Protein AF-A0A926HW43-F1 (afdb_monomer_lite)

Structure (mmCIF, N/CA/C/O backbone):
data_AF-A0A926HW43-F1
#
_entry.id   AF-A0A926HW43-F1
#
loop_
_atom_site.group_PDB
_atom_site.id
_atom_site.type_symbol
_atom_site.label_atom_id
_atom_site.label_alt_id
_atom_site.label_comp_id
_atom_site.label_asym_id
_atom_site.label_entity_id
_atom_site.label_seq_id
_atom_site.pdbx_PDB_ins_code
_atom_site.Cartn_x
_atom_site.Cartn_y
_atom_site.Cartn_z
_atom_site.occupancy
_atom_site.B_iso_or_equiv
_atom_site.auth_seq_id
_atom_site.auth_comp_id
_atom_site.auth_asym_id
_atom_site.auth_atom_id
_atom_site.pdbx_PDB_model_num
ATOM 1 N N . MET A 1 1 ? 58.484 7.228 -55.670 1.00 41.09 1 MET A N 1
ATOM 2 C CA . MET A 1 1 ? 57.062 6.813 -55.740 1.00 41.09 1 MET A CA 1
ATOM 3 C C . MET A 1 1 ? 56.403 7.064 -54.388 1.00 41.09 1 MET A C 1
ATOM 5 O O . MET A 1 1 ? 56.873 6.512 -53.404 1.00 41.09 1 MET A O 1
ATOM 9 N N . LYS A 1 2 ? 55.367 7.912 -54.301 1.00 44.59 2 LYS A N 1
ATOM 10 C CA . LYS A 1 2 ? 54.585 8.110 -53.064 1.00 44.59 2 LYS A CA 1
ATOM 11 C C . LYS A 1 2 ? 53.263 7.352 -53.199 1.00 44.59 2 LYS A C 1
ATOM 13 O O . LYS A 1 2 ? 52.426 7.722 -54.017 1.00 44.59 2 LYS A O 1
ATOM 18 N N . LYS A 1 3 ? 53.095 6.274 -52.431 1.00 48.19 3 LYS A N 1
ATOM 19 C CA . LYS A 1 3 ? 51.858 5.484 -52.372 1.00 48.19 3 LYS A CA 1
ATOM 20 C C . LYS A 1 3 ? 50.829 6.277 -51.556 1.00 48.19 3 LYS A C 1
ATOM 22 O O . LYS A 1 3 ? 50.995 6.422 -50.349 1.00 48.19 3 LYS A O 1
ATOM 27 N N . LYS A 1 4 ? 49.799 6.834 -52.204 1.00 56.31 4 LYS A N 1
ATOM 28 C CA . LYS A 1 4 ? 48.652 7.422 -51.495 1.00 56.31 4 LYS A CA 1
ATOM 29 C C . LYS A 1 4 ? 47.844 6.280 -50.883 1.00 56.31 4 LYS A C 1
ATOM 31 O O . LYS A 1 4 ? 47.238 5.493 -51.604 1.00 56.31 4 LYS A O 1
ATOM 36 N N . ILE A 1 5 ? 47.867 6.181 -49.559 1.00 59.38 5 ILE A N 1
ATOM 37 C CA . ILE A 1 5 ? 46.967 5.313 -48.802 1.00 59.38 5 ILE A CA 1
ATOM 38 C C . ILE A 1 5 ? 45.599 5.999 -48.847 1.00 59.38 5 ILE A C 1
ATOM 40 O O . ILE A 1 5 ? 45.351 6.953 -48.115 1.00 59.38 5 ILE A O 1
ATOM 44 N N . ALA A 1 6 ? 44.745 5.582 -49.780 1.00 60.69 6 ALA A N 1
ATOM 45 C CA . ALA A 1 6 ? 43.354 6.005 -49.797 1.00 60.69 6 ALA A CA 1
ATOM 46 C C . ALA A 1 6 ? 42.638 5.266 -48.663 1.00 60.69 6 ALA A C 1
ATOM 48 O O . ALA A 1 6 ? 42.341 4.077 -48.773 1.00 60.69 6 ALA A O 1
ATOM 49 N N . VAL A 1 7 ? 42.428 5.955 -47.542 1.00 61.34 7 VAL A N 1
ATOM 50 C CA . VAL A 1 7 ? 41.536 5.473 -46.489 1.00 61.34 7 VAL A CA 1
ATOM 51 C C . VAL A 1 7 ? 40.130 5.460 -47.078 1.00 61.34 7 VAL A C 1
ATOM 53 O O . VAL A 1 7 ? 39.632 6.488 -47.529 1.00 61.34 7 VAL A O 1
ATOM 56 N N . ASP A 1 8 ? 39.518 4.281 -47.118 1.00 66.50 8 ASP A N 1
ATOM 57 C CA . ASP A 1 8 ? 38.178 4.057 -47.653 1.00 66.50 8 ASP A CA 1
ATOM 58 C C . ASP A 1 8 ? 37.150 4.749 -46.736 1.00 66.50 8 ASP A C 1
ATOM 60 O O . ASP A 1 8 ? 36.683 4.181 -45.744 1.00 66.50 8 ASP A O 1
ATOM 64 N N . SER A 1 9 ? 36.868 6.030 -47.005 1.00 67.19 9 SER A N 1
ATOM 65 C CA . SER A 1 9 ? 36.116 6.933 -46.119 1.00 67.19 9 SER A CA 1
ATOM 66 C C . SER A 1 9 ? 34.740 6.392 -45.730 1.00 67.19 9 SER A C 1
ATOM 68 O O . SER A 1 9 ? 34.265 6.684 -44.637 1.00 67.19 9 SER A O 1
ATOM 70 N N . LYS A 1 10 ? 34.126 5.548 -46.570 1.00 72.56 10 LYS A N 1
ATOM 71 C CA . LYS A 1 10 ? 32.842 4.888 -46.285 1.00 72.56 10 LYS A CA 1
ATOM 72 C C . LYS A 1 10 ? 32.949 3.866 -45.147 1.00 72.56 10 LYS A C 1
ATOM 74 O O . LYS A 1 10 ? 32.081 3.841 -44.281 1.00 72.56 10 LYS A O 1
ATOM 79 N N . LYS A 1 11 ? 34.030 3.077 -45.110 1.00 72.06 11 LYS A N 1
ATOM 80 C CA . LYS A 1 11 ? 34.288 2.080 -44.051 1.00 72.06 11 LYS A CA 1
ATOM 81 C C . LYS A 1 11 ? 34.665 2.737 -42.725 1.00 72.06 11 LYS A C 1
ATOM 83 O O . LYS A 1 11 ? 34.301 2.249 -41.660 1.00 72.06 11 LYS A O 1
ATOM 88 N N . PHE A 1 12 ? 35.370 3.866 -42.791 1.00 75.50 12 PHE A N 1
ATOM 89 C CA . PHE A 1 12 ? 35.685 4.674 -41.613 1.00 75.50 12 PHE A CA 1
ATOM 90 C C . PHE A 1 12 ? 34.424 5.321 -41.014 1.00 75.50 12 PHE A C 1
ATOM 92 O O . PHE A 1 12 ? 34.209 5.242 -39.805 1.00 75.50 12 PHE A O 1
ATOM 99 N N . PHE A 1 13 ? 33.545 5.884 -41.854 1.00 77.81 13 PHE A N 1
ATOM 100 C CA . PHE A 1 13 ? 32.287 6.489 -41.404 1.00 77.81 13 PHE A CA 1
ATOM 101 C C . PHE A 1 13 ? 31.318 5.451 -40.822 1.00 77.81 13 PHE A C 1
ATOM 103 O O . PHE A 1 13 ? 30.742 5.687 -39.763 1.00 77.81 13 PHE A O 1
ATOM 110 N N . SER A 1 14 ? 31.184 4.273 -41.446 1.00 78.44 14 SER A N 1
ATOM 111 C CA . SER A 1 14 ? 30.340 3.191 -40.917 1.00 78.44 14 SER A CA 1
ATOM 112 C C . SER A 1 14 ? 30.855 2.641 -39.584 1.00 78.44 14 SER A C 1
ATOM 114 O O . SER A 1 14 ? 30.059 2.273 -38.725 1.00 78.44 14 SER A O 1
ATOM 116 N N . TYR A 1 15 ? 32.176 2.609 -39.383 1.00 83.62 15 TYR A N 1
ATOM 117 C CA . TYR A 1 15 ? 32.781 2.180 -38.121 1.00 83.62 15 TYR A CA 1
ATOM 118 C C . TYR A 1 15 ? 32.500 3.162 -36.976 1.00 83.62 15 TYR A C 1
ATOM 120 O O . TYR A 1 15 ? 32.117 2.743 -35.882 1.00 83.62 15 TYR A O 1
ATOM 128 N N . ILE A 1 16 ? 32.650 4.467 -37.229 1.00 86.12 16 ILE A N 1
ATOM 129 C CA . ILE A 1 16 ? 32.334 5.512 -36.244 1.00 86.12 16 ILE A CA 1
ATOM 130 C C . ILE A 1 16 ? 30.838 5.518 -35.936 1.00 86.12 16 ILE A C 1
ATOM 132 O O . ILE A 1 16 ? 30.464 5.532 -34.766 1.00 86.12 16 ILE A O 1
ATOM 136 N N . LEU A 1 17 ? 29.993 5.447 -36.967 1.00 88.06 17 LEU A N 1
ATOM 137 C CA . LEU A 1 17 ? 28.542 5.431 -36.804 1.00 88.06 17 LEU A CA 1
ATOM 138 C C . LEU A 1 17 ? 28.075 4.201 -36.016 1.00 88.06 17 LEU A C 1
ATOM 140 O O . LEU A 1 17 ? 27.238 4.331 -35.130 1.00 88.06 17 LEU A O 1
ATOM 144 N N . GLY A 1 18 ? 28.663 3.027 -36.271 1.00 87.25 18 GLY A N 1
ATOM 145 C CA . GLY A 1 18 ? 28.375 1.809 -35.513 1.00 87.25 18 GLY A CA 1
ATOM 146 C C . GLY A 1 18 ? 28.748 1.928 -34.034 1.00 87.25 18 GLY A C 1
ATOM 147 O O . GLY A 1 18 ? 27.945 1.587 -33.170 1.00 87.25 18 GLY A O 1
ATOM 148 N N . LYS A 1 19 ? 29.931 2.471 -33.715 1.00 90.88 19 LYS A N 1
ATOM 149 C CA . LYS A 1 19 ? 30.328 2.709 -32.316 1.00 90.88 19 LYS A CA 1
ATOM 150 C C . LYS A 1 19 ? 29.450 3.747 -31.624 1.00 90.88 19 LYS A C 1
ATOM 152 O O . LYS A 1 19 ? 29.101 3.559 -30.463 1.00 90.88 19 LYS A O 1
ATOM 157 N N . LEU A 1 20 ? 29.084 4.815 -32.328 1.00 92.75 20 LEU A N 1
ATOM 158 C CA . LEU A 1 20 ? 28.195 5.846 -31.801 1.00 92.75 20 LEU A CA 1
ATOM 159 C C . LEU A 1 20 ? 26.790 5.288 -31.538 1.00 92.75 20 LEU A C 1
ATOM 161 O O . LEU A 1 20 ? 26.204 5.596 -30.506 1.00 92.75 20 LEU A O 1
ATOM 165 N N . LEU A 1 21 ? 26.294 4.404 -32.407 1.00 94.25 21 LEU A N 1
ATOM 166 C CA . LEU A 1 21 ? 25.033 3.693 -32.204 1.00 94.25 21 LEU A CA 1
ATOM 167 C C . LEU A 1 21 ? 25.084 2.789 -30.968 1.00 94.25 21 LEU A C 1
ATOM 169 O O . LEU A 1 21 ? 24.153 2.815 -30.173 1.00 94.25 21 LEU A O 1
ATOM 173 N N . VAL A 1 22 ? 26.176 2.049 -30.754 1.00 95.00 22 VAL A N 1
ATOM 174 C CA . VAL A 1 22 ? 26.344 1.233 -29.537 1.00 95.00 22 VAL A CA 1
ATOM 175 C C . VAL A 1 22 ? 26.319 2.107 -28.283 1.00 95.00 22 VAL A C 1
ATOM 177 O O . VAL A 1 22 ? 25.617 1.781 -27.333 1.00 95.00 22 VAL A O 1
ATOM 180 N N . VAL A 1 23 ? 27.025 3.243 -28.282 1.00 95.12 23 VAL A N 1
ATOM 181 C CA . VAL A 1 23 ? 26.998 4.186 -27.150 1.00 95.12 23 VAL A CA 1
ATOM 182 C C . VAL A 1 23 ? 25.589 4.740 -26.925 1.00 95.12 23 VAL A C 1
ATOM 184 O O . VAL A 1 23 ? 25.127 4.770 -25.787 1.00 95.12 23 VAL A O 1
ATOM 187 N N . ALA A 1 24 ? 24.885 5.130 -27.988 1.00 95.44 24 ALA A N 1
ATOM 188 C CA . ALA A 1 24 ? 23.522 5.646 -27.893 1.00 95.44 24 ALA A CA 1
ATOM 189 C C . ALA A 1 24 ? 22.545 4.601 -27.331 1.00 95.44 24 ALA A C 1
ATOM 191 O O . ALA A 1 24 ? 21.749 4.922 -26.451 1.00 95.44 24 ALA A O 1
ATOM 192 N N . VAL A 1 25 ? 22.639 3.346 -27.779 1.00 97.06 25 VAL A N 1
ATOM 193 C CA . VAL A 1 25 ? 21.830 2.234 -27.256 1.00 97.06 25 VAL A CA 1
ATOM 194 C C . VAL A 1 25 ? 22.138 1.978 -25.781 1.00 97.06 25 VAL A C 1
ATOM 196 O O . VAL A 1 25 ? 21.211 1.824 -24.989 1.00 97.06 25 VAL A O 1
ATOM 199 N N . SER A 1 26 ? 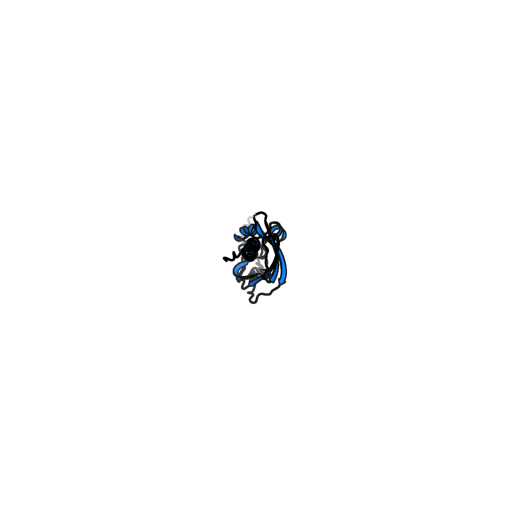23.413 1.996 -25.384 1.00 96.62 26 SER A N 1
ATOM 200 C CA . SER A 1 26 ? 23.804 1.846 -23.978 1.00 96.62 26 SER A CA 1
ATOM 201 C C . SER A 1 26 ? 23.236 2.961 -23.098 1.00 96.62 26 SER A C 1
ATOM 203 O O . SER A 1 26 ? 22.710 2.681 -22.024 1.00 96.62 26 SER A O 1
ATOM 205 N N . ILE A 1 27 ? 23.287 4.216 -23.554 1.00 97.19 27 ILE A N 1
ATOM 206 C CA . ILE A 1 27 ? 22.672 5.347 -22.841 1.00 97.19 27 ILE A CA 1
ATOM 207 C C . ILE A 1 27 ? 21.153 5.154 -22.745 1.00 97.19 27 ILE A C 1
ATOM 209 O O . ILE A 1 27 ? 20.583 5.324 -21.669 1.00 97.19 27 ILE A O 1
ATOM 213 N N . GLY A 1 28 ? 20.505 4.742 -23.838 1.00 96.38 28 GLY A N 1
ATOM 214 C CA . GLY A 1 28 ? 19.072 4.447 -23.859 1.00 96.38 28 GLY A CA 1
ATOM 215 C C . GLY A 1 28 ? 18.672 3.371 -22.845 1.00 96.38 28 GLY A C 1
ATOM 216 O O . GLY A 1 28 ? 17.685 3.545 -22.137 1.00 96.38 28 GLY A O 1
ATOM 217 N N . LEU A 1 29 ? 19.468 2.307 -22.710 1.00 96.75 29 LEU A N 1
ATOM 218 C CA . LEU A 1 29 ? 19.259 1.254 -21.708 1.00 96.75 29 LEU A CA 1
ATOM 219 C C . LEU A 1 29 ? 19.369 1.774 -20.272 1.00 96.75 29 LEU A C 1
ATOM 221 O O . LEU A 1 29 ? 18.545 1.416 -19.433 1.00 96.75 29 LEU A O 1
ATOM 225 N N . VAL A 1 30 ? 20.353 2.630 -19.985 1.00 97.25 30 VAL A N 1
ATOM 226 C CA . VAL A 1 30 ? 20.512 3.225 -18.647 1.00 97.25 30 VAL A CA 1
ATOM 227 C C . VAL A 1 30 ? 19.324 4.124 -18.308 1.00 97.25 30 VAL A C 1
ATOM 229 O O . VAL A 1 30 ? 18.762 4.010 -17.222 1.00 97.25 30 VAL A O 1
ATOM 232 N N . ILE A 1 31 ? 18.901 4.974 -19.246 1.00 95.94 31 ILE A N 1
ATOM 233 C CA . ILE A 1 31 ? 17.737 5.854 -19.072 1.00 95.94 31 ILE A CA 1
ATOM 234 C C . ILE A 1 31 ? 16.465 5.025 -18.854 1.00 95.94 31 ILE A C 1
ATOM 236 O O . ILE A 1 31 ? 15.685 5.305 -17.948 1.00 95.94 31 ILE A O 1
ATOM 240 N N . PHE A 1 32 ? 16.275 3.973 -19.648 1.00 94.81 32 PHE A N 1
ATOM 241 C CA . PHE A 1 32 ? 15.149 3.055 -19.511 1.00 94.81 32 PHE A CA 1
ATOM 242 C C . PHE A 1 32 ? 15.110 2.379 -18.133 1.00 94.81 32 PHE A C 1
ATOM 244 O O . PHE A 1 32 ? 14.059 2.345 -17.486 1.00 94.81 32 PHE A O 1
ATOM 251 N N . ALA A 1 33 ? 16.251 1.868 -17.663 1.00 95.75 33 ALA A N 1
ATOM 252 C CA . ALA A 1 33 ? 16.357 1.252 -16.346 1.00 95.75 33 ALA A CA 1
ATOM 253 C C . ALA A 1 33 ? 16.052 2.265 -15.233 1.00 95.75 33 ALA A C 1
ATOM 255 O O . ALA A 1 33 ? 15.316 1.947 -14.301 1.00 95.75 33 ALA A O 1
ATOM 256 N N . MET A 1 34 ? 16.545 3.499 -15.366 1.00 95.81 34 MET A N 1
ATOM 257 C CA . MET A 1 34 ? 16.271 4.580 -14.421 1.00 95.81 34 MET A CA 1
ATOM 258 C C . MET A 1 34 ? 14.776 4.917 -14.347 1.00 95.81 34 MET A C 1
ATOM 260 O O . MET A 1 34 ? 14.227 4.969 -13.250 1.00 95.81 34 MET A O 1
ATOM 264 N N . PHE A 1 35 ? 14.090 5.085 -15.482 1.00 93.69 35 PHE A N 1
ATOM 265 C CA . PHE A 1 35 ? 12.643 5.345 -15.487 1.00 93.69 35 PHE A CA 1
ATOM 266 C C . PHE A 1 35 ? 11.830 4.190 -14.903 1.00 93.69 35 PHE A C 1
ATOM 268 O O . PHE A 1 35 ? 10.855 4.421 -14.192 1.00 93.69 35 PHE A O 1
ATOM 275 N N . THR A 1 36 ? 12.244 2.953 -15.171 1.00 95.12 36 THR A N 1
ATOM 276 C CA . THR A 1 36 ? 11.604 1.765 -14.593 1.00 95.12 36 THR A CA 1
ATOM 277 C C . THR A 1 36 ? 11.768 1.736 -13.072 1.00 95.12 36 THR A C 1
ATOM 279 O O . THR A 1 36 ? 10.809 1.455 -12.353 1.00 95.12 36 THR A O 1
ATOM 282 N N . ALA A 1 37 ? 12.958 2.073 -12.568 1.00 94.62 37 ALA A N 1
ATOM 283 C CA . ALA A 1 37 ? 13.220 2.152 -11.135 1.00 94.62 37 ALA A CA 1
ATOM 284 C C . ALA A 1 37 ? 12.382 3.247 -10.457 1.00 94.62 37 ALA A C 1
ATOM 286 O O . ALA A 1 37 ? 11.773 2.976 -9.427 1.00 94.62 37 ALA A O 1
ATOM 287 N N . LEU A 1 38 ? 12.295 4.442 -11.055 1.00 92.62 38 LEU A N 1
ATOM 288 C CA . LEU A 1 38 ? 11.470 5.539 -10.534 1.00 92.62 38 LEU A CA 1
ATOM 289 C C . LEU A 1 38 ? 9.992 5.139 -10.447 1.00 92.62 38 LEU A C 1
ATOM 291 O O . LEU A 1 38 ? 9.395 5.229 -9.382 1.00 92.62 38 LEU A O 1
ATOM 295 N N . ASN A 1 39 ? 9.430 4.602 -11.532 1.00 92.94 39 ASN A N 1
ATOM 296 C CA . ASN A 1 39 ? 8.018 4.222 -11.562 1.00 92.94 39 ASN A CA 1
ATOM 297 C C . ASN A 1 39 ? 7.694 3.061 -10.601 1.00 92.94 39 ASN A C 1
ATOM 299 O O . ASN A 1 39 ? 6.617 3.032 -10.013 1.00 92.94 39 ASN A O 1
ATOM 303 N N . SER A 1 40 ? 8.626 2.122 -10.404 1.00 95.25 40 SER A N 1
ATOM 304 C CA . SER A 1 40 ? 8.467 1.056 -9.401 1.00 95.25 40 SER A CA 1
ATOM 305 C C . SER A 1 40 ? 8.533 1.611 -7.973 1.00 95.25 40 SER A C 1
ATOM 307 O O . SER A 1 40 ? 7.752 1.202 -7.116 1.00 95.25 40 SER A O 1
ATOM 309 N N . MET A 1 41 ? 9.434 2.566 -7.716 1.00 94.44 41 MET A N 1
ATOM 310 C CA . MET A 1 41 ? 9.588 3.197 -6.405 1.00 94.44 41 MET A CA 1
ATOM 311 C C . MET A 1 41 ? 8.356 4.011 -6.003 1.00 94.44 41 MET A C 1
ATOM 313 O O . MET A 1 41 ? 7.930 3.901 -4.856 1.00 94.44 41 MET A O 1
ATOM 317 N N . ASP A 1 42 ? 7.752 4.754 -6.933 1.00 94.00 42 ASP A N 1
ATOM 318 C CA . ASP A 1 42 ? 6.523 5.516 -6.672 1.00 94.00 42 ASP A CA 1
ATOM 319 C C . ASP A 1 42 ? 5.392 4.602 -6.184 1.00 94.00 42 ASP A C 1
ATOM 321 O O . ASP A 1 42 ? 4.739 4.890 -5.181 1.00 94.00 42 ASP A O 1
ATOM 325 N N . VAL A 1 43 ? 5.201 3.452 -6.840 1.00 96.12 43 VAL A N 1
ATOM 326 C CA . VAL A 1 43 ? 4.204 2.462 -6.410 1.00 96.12 43 VAL A CA 1
ATOM 327 C C . VAL A 1 43 ? 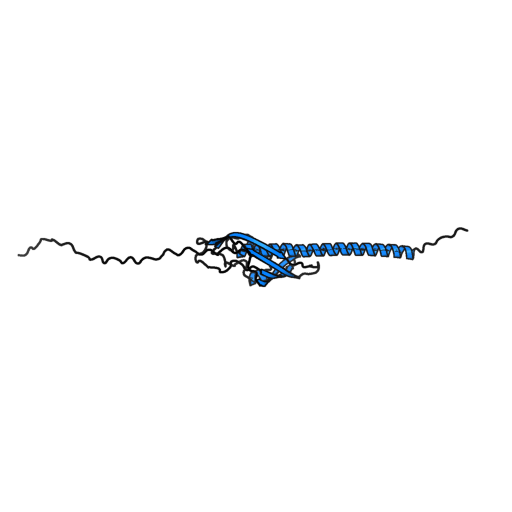4.546 1.885 -5.044 1.00 96.12 43 VAL A C 1
ATOM 329 O O . VAL A 1 43 ? 3.649 1.716 -4.223 1.00 96.12 43 VAL A O 1
ATOM 332 N N . PHE A 1 44 ? 5.815 1.579 -4.776 1.00 95.88 44 PHE A N 1
ATOM 333 C CA . PHE A 1 44 ? 6.208 0.984 -3.498 1.00 95.88 44 PHE A CA 1
ATOM 334 C C . PHE A 1 44 ? 5.976 1.942 -2.335 1.00 95.88 44 PHE A C 1
ATOM 336 O O . PHE A 1 44 ? 5.441 1.528 -1.310 1.00 95.88 44 PHE A O 1
ATOM 343 N N . VAL A 1 45 ? 6.357 3.210 -2.490 1.00 95.94 45 VAL A N 1
ATOM 344 C CA . VAL A 1 45 ? 6.140 4.232 -1.461 1.00 95.94 45 VAL A CA 1
ATOM 345 C C . VAL A 1 45 ? 4.645 4.446 -1.249 1.00 95.94 45 VAL A C 1
ATOM 347 O O . VAL A 1 45 ? 4.176 4.278 -0.129 1.00 95.94 45 VAL A O 1
ATOM 350 N N . MET A 1 46 ? 3.885 4.682 -2.323 1.00 96.56 46 MET A N 1
ATOM 351 C CA . MET A 1 46 ? 2.437 4.884 -2.229 1.00 96.56 46 MET A CA 1
ATOM 352 C C . MET A 1 46 ? 1.734 3.697 -1.570 1.00 96.56 46 MET A C 1
ATOM 354 O O . MET A 1 46 ? 0.895 3.884 -0.698 1.00 96.56 46 MET A O 1
ATOM 358 N N . THR A 1 47 ? 2.101 2.469 -1.937 1.00 97.50 47 THR A N 1
ATOM 359 C CA . THR A 1 47 ? 1.495 1.267 -1.354 1.00 97.50 47 THR A CA 1
ATOM 360 C C . THR A 1 47 ? 1.827 1.152 0.133 1.00 97.50 47 THR A C 1
ATOM 362 O O . THR A 1 47 ? 0.942 0.837 0.922 1.00 97.50 47 THR A O 1
ATOM 365 N N . LYS A 1 48 ? 3.072 1.427 0.549 1.00 97.25 48 LYS A N 1
ATOM 366 C CA . LYS A 1 48 ? 3.425 1.438 1.979 1.00 97.25 48 LYS A CA 1
ATOM 367 C C . LYS A 1 48 ? 2.619 2.479 2.748 1.00 97.25 48 LYS A C 1
ATOM 369 O O . LYS A 1 48 ? 2.080 2.149 3.802 1.00 97.25 48 LYS A O 1
ATOM 374 N N . ASP A 1 49 ? 2.496 3.682 2.197 1.00 97.31 49 ASP A N 1
ATOM 375 C CA . ASP A 1 49 ? 1.710 4.760 2.797 1.00 97.31 49 ASP A CA 1
ATOM 376 C C . ASP A 1 49 ? 0.223 4.381 2.872 1.00 97.31 49 ASP A C 1
ATOM 378 O O . ASP A 1 49 ? -0.417 4.599 3.898 1.00 97.31 49 ASP A O 1
ATOM 382 N N . ALA A 1 50 ? -0.320 3.735 1.835 1.00 97.69 50 ALA A N 1
ATOM 383 C CA . ALA A 1 50 ? -1.695 3.243 1.808 1.00 97.69 50 ALA A CA 1
ATOM 384 C C . ALA A 1 50 ? -1.971 2.238 2.935 1.00 97.69 50 ALA A C 1
ATOM 386 O O . ALA A 1 50 ? -2.978 2.370 3.626 1.00 97.69 50 ALA A O 1
ATOM 387 N N . PHE A 1 51 ? -1.078 1.269 3.165 1.00 98.12 51 PHE A N 1
ATOM 388 C CA . PHE A 1 51 ? -1.228 0.332 4.284 1.00 98.12 51 PHE A CA 1
ATOM 389 C C . PHE A 1 51 ? -1.121 1.030 5.637 1.00 98.12 51 PHE A C 1
ATOM 391 O O . PHE A 1 51 ? -1.997 0.815 6.468 1.00 98.12 51 PHE A O 1
ATOM 398 N N . ALA A 1 52 ? -0.154 1.933 5.817 1.00 97.62 52 ALA A N 1
ATOM 399 C CA . ALA A 1 52 ? -0.014 2.681 7.065 1.00 97.62 52 ALA A CA 1
ATOM 400 C C . ALA A 1 52 ? -1.274 3.499 7.396 1.00 97.62 52 ALA A C 1
ATOM 402 O O . ALA A 1 52 ? -1.777 3.474 8.520 1.00 97.62 52 ALA A O 1
ATOM 403 N N . LYS A 1 53 ? -1.843 4.188 6.399 1.00 97.62 53 LYS A N 1
ATOM 404 C CA . LYS A 1 53 ? -3.075 4.972 6.575 1.00 97.62 5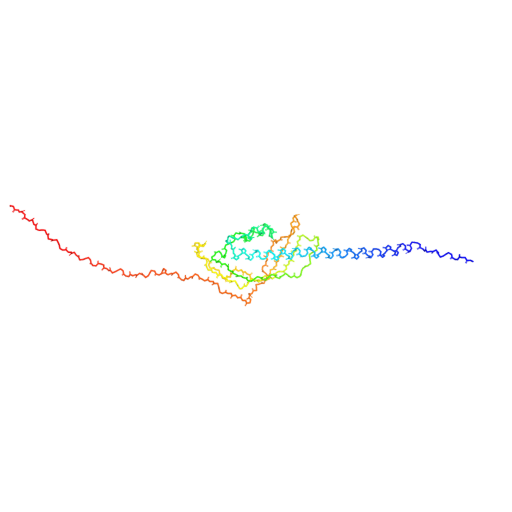3 LYS A CA 1
ATOM 405 C C . LYS A 1 53 ? -4.305 4.092 6.760 1.00 97.62 53 LYS A C 1
ATOM 407 O O . LYS A 1 53 ? -5.135 4.394 7.611 1.00 97.62 53 LYS A O 1
ATOM 412 N N . ARG A 1 54 ? -4.400 2.967 6.046 1.00 97.00 54 ARG A N 1
ATOM 413 C CA . ARG A 1 54 ? -5.444 1.958 6.282 1.00 97.00 54 ARG A CA 1
ATOM 414 C C . ARG A 1 54 ? -5.387 1.433 7.716 1.00 97.00 54 ARG A C 1
ATOM 416 O O . ARG A 1 54 ? -6.428 1.356 8.358 1.00 97.00 54 ARG A O 1
ATOM 423 N N . THR A 1 55 ? -4.204 1.077 8.213 1.00 97.25 55 THR A N 1
ATOM 424 C CA . THR A 1 55 ? -4.008 0.594 9.585 1.00 97.25 55 THR A CA 1
ATOM 425 C C . THR A 1 55 ? -4.439 1.659 10.587 1.00 97.25 55 THR A C 1
ATOM 427 O O . THR A 1 55 ? -5.275 1.374 11.441 1.00 97.25 55 THR A O 1
ATOM 430 N N . SER A 1 56 ? -3.966 2.896 10.420 1.00 96.44 56 SER A N 1
ATOM 431 C CA . SER A 1 56 ? -4.348 4.050 11.244 1.00 96.44 56 SER A CA 1
ATOM 432 C C . SER A 1 56 ? -5.870 4.235 11.322 1.00 96.44 56 SER A C 1
ATOM 434 O O . SER A 1 56 ? -6.431 4.221 12.415 1.00 96.44 56 SER A O 1
ATOM 436 N N . VAL A 1 57 ? -6.568 4.302 10.183 1.00 96.25 57 VAL A N 1
ATOM 437 C CA . VAL A 1 57 ? -8.027 4.540 10.137 1.00 96.25 57 VAL A CA 1
ATOM 438 C C . VAL A 1 57 ? -8.838 3.343 10.648 1.00 96.25 57 VAL A C 1
ATOM 440 O O . VAL A 1 57 ? -9.899 3.516 11.252 1.00 96.25 57 VAL A O 1
ATOM 443 N N . ILE A 1 58 ? -8.358 2.112 10.444 1.00 96.12 58 ILE A N 1
ATOM 444 C CA . ILE A 1 58 ? -9.024 0.923 10.992 1.00 96.12 58 ILE A CA 1
ATOM 445 C C . ILE A 1 58 ? -8.917 0.905 12.515 1.00 96.12 58 ILE A C 1
ATOM 447 O O . ILE A 1 58 ? -9.913 0.640 13.194 1.00 96.12 58 ILE A O 1
ATOM 451 N N . LEU A 1 59 ? -7.719 1.156 13.044 1.00 95.00 59 LEU A N 1
ATOM 452 C CA . LEU A 1 59 ? -7.413 1.107 14.471 1.00 95.00 59 LEU A CA 1
ATOM 453 C C . LEU A 1 59 ? -8.024 2.287 15.236 1.00 95.00 59 LEU A C 1
ATOM 455 O O . LEU A 1 59 ? -8.589 2.085 16.308 1.00 95.00 59 LEU A O 1
ATOM 459 N N . GLU A 1 60 ? -7.972 3.485 14.664 1.00 93.06 60 GLU A N 1
ATOM 460 C CA . GLU A 1 60 ? -8.476 4.733 15.238 1.00 93.06 60 GLU A CA 1
ATOM 461 C C . GLU A 1 60 ? -9.539 5.341 14.302 1.00 93.06 60 GLU A C 1
ATOM 463 O O . GLU A 1 60 ? -9.244 6.256 13.539 1.00 93.06 60 GLU A O 1
ATOM 468 N N . PRO A 1 61 ? -10.786 4.829 14.314 1.00 88.31 61 PRO A N 1
ATOM 469 C CA . PRO A 1 61 ? -11.842 5.287 13.401 1.00 88.31 61 PRO A CA 1
ATOM 470 C C . PRO A 1 61 ? -12.496 6.620 13.773 1.00 88.31 61 PRO A C 1
ATOM 472 O O . PRO A 1 61 ? -13.280 7.163 12.996 1.00 88.31 61 PRO A O 1
ATOM 475 N N . MET A 1 62 ? -12.274 7.101 14.995 1.00 86.38 62 MET A N 1
ATOM 476 C CA . MET A 1 62 ? -12.904 8.309 15.523 1.00 86.38 62 MET A CA 1
ATOM 477 C C . MET A 1 62 ? -11.875 9.438 15.523 1.00 86.38 62 MET A C 1
ATOM 479 O O . MET A 1 62 ? -10.798 9.262 16.081 1.00 86.38 62 MET A O 1
ATOM 483 N N . ASP A 1 63 ? -12.223 10.577 14.916 1.00 83.19 63 ASP A N 1
ATOM 484 C CA . ASP A 1 63 ? -11.404 11.798 14.883 1.00 83.19 63 ASP A CA 1
ATOM 485 C C . ASP A 1 63 ? -9.959 11.582 14.384 1.00 83.19 63 ASP A C 1
ATOM 487 O O . ASP A 1 63 ? -8.999 12.074 14.973 1.00 83.19 63 ASP A O 1
ATOM 491 N N . ASN A 1 64 ? -9.808 10.836 13.282 1.00 90.38 64 ASN A N 1
ATOM 492 C CA . ASN A 1 64 ? -8.512 10.556 12.666 1.00 90.38 64 ASN A CA 1
ATOM 493 C C . ASN A 1 64 ? -8.306 11.344 11.363 1.00 90.38 64 ASN A C 1
ATOM 495 O O . ASN A 1 64 ? -8.957 11.073 10.346 1.00 90.38 64 ASN A O 1
ATOM 499 N N . ASP A 1 65 ? -7.347 12.271 11.392 1.00 91.12 65 ASP A N 1
ATOM 500 C CA . ASP A 1 65 ? -6.957 13.134 10.268 1.00 91.12 65 ASP A CA 1
ATOM 501 C C . ASP A 1 65 ? -6.453 12.340 9.045 1.00 91.12 65 ASP A C 1
ATOM 503 O O . ASP A 1 65 ? -6.520 12.817 7.910 1.00 91.12 65 ASP A O 1
ATOM 507 N N . ASP A 1 66 ? -5.987 11.100 9.235 1.00 93.44 66 ASP A N 1
ATOM 508 C CA . ASP A 1 66 ? -5.519 10.239 8.143 1.00 93.44 66 ASP A CA 1
ATOM 509 C C . ASP A 1 66 ? -6.641 9.836 7.179 1.00 93.44 66 ASP A C 1
ATOM 511 O O . ASP A 1 66 ? -6.364 9.496 6.023 1.00 93.44 66 ASP A O 1
ATOM 515 N N . THR A 1 67 ? -7.900 9.945 7.611 1.00 93.25 67 THR A N 1
ATOM 516 C CA . THR A 1 67 ? -9.081 9.732 6.763 1.00 93.25 67 THR A CA 1
ATOM 517 C C . THR A 1 67 ? -9.080 10.683 5.561 1.00 93.25 67 THR A C 1
ATOM 519 O O . THR A 1 67 ? -9.431 10.279 4.452 1.00 93.25 67 THR A O 1
ATOM 522 N N . GLU A 1 68 ? -8.596 11.919 5.731 1.00 92.69 68 GLU A N 1
ATOM 523 C CA . GLU A 1 68 ? -8.497 12.916 4.652 1.00 92.69 68 GLU A CA 1
ATOM 524 C C . GLU A 1 68 ? -7.411 12.590 3.616 1.00 92.69 68 GLU A C 1
ATOM 526 O O . GLU A 1 68 ? -7.342 13.231 2.570 1.00 92.69 68 GLU A O 1
ATOM 531 N N . MET A 1 69 ? -6.522 11.633 3.901 1.00 93.94 69 MET A N 1
ATOM 532 C CA . MET A 1 69 ? -5.469 11.209 2.972 1.00 93.94 69 MET A CA 1
ATOM 533 C C . MET A 1 69 ? -5.876 9.995 2.134 1.00 93.94 69 MET A C 1
ATOM 535 O O . MET A 1 69 ? -5.163 9.639 1.189 1.00 93.94 69 MET A O 1
ATOM 539 N N . LEU A 1 70 ? -6.996 9.345 2.465 1.00 95.69 70 LEU A N 1
ATOM 540 C CA . LEU A 1 70 ? -7.425 8.120 1.798 1.00 95.69 70 LEU A CA 1
ATOM 541 C C . LEU A 1 70 ? -7.757 8.353 0.320 1.00 95.69 70 LEU A C 1
ATOM 543 O O . LEU A 1 70 ? -7.417 7.522 -0.515 1.00 95.69 70 LEU A O 1
ATOM 547 N N . ASP A 1 71 ? -8.330 9.501 -0.035 1.00 94.69 71 ASP A N 1
ATOM 548 C CA . ASP A 1 71 ? -8.671 9.858 -1.420 1.00 94.69 71 ASP A CA 1
ATOM 549 C C . ASP A 1 71 ? -7.442 9.981 -2.345 1.00 94.69 71 ASP A C 1
ATOM 551 O O . ASP A 1 71 ? -7.539 9.803 -3.567 1.00 94.69 71 ASP A O 1
ATOM 555 N N . LYS A 1 72 ? -6.263 10.268 -1.780 1.00 95.00 72 LYS A N 1
ATOM 556 C CA . LYS A 1 72 ? -4.984 10.344 -2.502 1.00 95.00 72 LYS A CA 1
ATOM 557 C C . LYS A 1 72 ? -4.350 8.976 -2.711 1.00 95.00 72 LYS A C 1
ATOM 559 O O . LYS A 1 72 ? -3.633 8.805 -3.692 1.00 95.00 72 LYS A O 1
ATOM 564 N N . LEU A 1 73 ? -4.602 8.031 -1.809 1.00 97.12 73 LEU A N 1
ATOM 565 C CA . LEU A 1 73 ? -3.950 6.717 -1.779 1.00 97.12 73 LEU A CA 1
ATOM 566 C C . LEU A 1 73 ? -4.825 5.613 -2.379 1.00 97.12 73 LEU A C 1
ATOM 568 O O . LEU A 1 73 ? -4.311 4.640 -2.930 1.00 97.12 73 LEU A O 1
ATOM 572 N N . PHE A 1 74 ? -6.142 5.775 -2.318 1.00 97.69 74 PHE A N 1
ATOM 573 C CA . PHE A 1 74 ? -7.128 4.800 -2.755 1.00 97.69 74 PHE A CA 1
ATOM 574 C C . PHE A 1 74 ? -8.017 5.381 -3.849 1.00 97.69 74 PHE A C 1
ATOM 576 O O . PHE A 1 74 ? -8.273 6.584 -3.924 1.00 97.69 74 PHE A O 1
ATOM 583 N N . THR A 1 75 ? -8.481 4.510 -4.735 1.00 97.44 75 THR A N 1
ATOM 584 C CA . THR A 1 75 ? -9.518 4.869 -5.704 1.00 97.44 75 THR A CA 1
ATOM 585 C C . THR A 1 75 ? -10.856 5.097 -5.000 1.00 97.44 75 THR A C 1
ATOM 587 O O . THR A 1 75 ? -11.143 4.500 -3.964 1.00 97.44 75 THR A O 1
ATOM 590 N N . GLU A 1 76 ? -11.697 5.950 -5.583 1.00 96.06 76 GLU A N 1
ATOM 591 C CA . GLU A 1 76 ? -13.035 6.227 -5.050 1.00 96.06 76 GLU A CA 1
ATOM 592 C C . GLU A 1 76 ? -13.900 4.958 -4.992 1.00 96.06 76 GLU A C 1
ATOM 594 O O . GLU A 1 76 ? -14.621 4.745 -4.020 1.00 96.06 76 GLU A O 1
ATOM 599 N N . ASP A 1 77 ? -13.789 4.090 -6.001 1.00 96.19 77 ASP A N 1
ATOM 600 C CA . ASP A 1 77 ? -14.516 2.819 -6.049 1.00 96.19 77 ASP A CA 1
ATOM 601 C C . ASP A 1 77 ? -14.108 1.892 -4.897 1.00 96.19 77 ASP A C 1
ATOM 603 O O . ASP A 1 77 ? -14.979 1.336 -4.229 1.00 96.19 77 ASP A O 1
ATOM 607 N N . PHE A 1 78 ? -12.808 1.803 -4.589 1.00 96.94 78 PHE A N 1
ATOM 608 C CA . PHE A 1 78 ? -12.320 1.039 -3.441 1.00 96.94 78 PHE A CA 1
ATOM 609 C C . PHE A 1 78 ? -12.891 1.560 -2.119 1.00 96.94 78 PHE A C 1
ATOM 611 O O . PHE A 1 78 ? -13.338 0.774 -1.282 1.00 96.94 78 PHE A O 1
ATOM 618 N N . LEU A 1 79 ? -12.892 2.881 -1.919 1.00 97.06 79 LEU A N 1
ATOM 619 C CA . LEU A 1 79 ? -13.418 3.483 -0.691 1.00 97.06 79 LEU A CA 1
ATOM 620 C C . LEU A 1 79 ? -14.923 3.238 -0.551 1.00 97.06 79 LEU A C 1
ATOM 622 O O . LEU A 1 79 ? -15.376 2.860 0.525 1.00 97.06 79 LEU A O 1
ATOM 626 N N . LYS A 1 80 ? -15.689 3.347 -1.642 1.00 96.56 80 LYS A N 1
ATOM 627 C CA . LYS A 1 80 ? -17.130 3.046 -1.648 1.00 96.56 80 LYS A CA 1
ATOM 628 C C . LYS A 1 80 ? -17.435 1.578 -1.376 1.00 96.56 80 LYS A C 1
ATOM 630 O O . LYS A 1 80 ? -18.403 1.285 -0.680 1.00 96.56 80 LYS A O 1
ATOM 635 N N . GLU A 1 81 ? -16.658 0.666 -1.954 1.00 96.31 81 GLU A N 1
ATOM 636 C CA . GLU A 1 81 ? -16.857 -0.776 -1.790 1.00 96.31 81 GLU A CA 1
ATOM 637 C C . GLU A 1 81 ? -16.514 -1.234 -0.370 1.00 96.31 81 GLU A C 1
ATOM 639 O O . GLU A 1 81 ? -17.260 -2.004 0.234 1.00 96.31 81 GLU A O 1
ATOM 644 N N . THR A 1 82 ? -15.397 -0.749 0.173 1.00 95.25 82 THR A N 1
ATOM 645 C CA . THR A 1 82 ? -14.889 -1.183 1.483 1.00 95.25 82 THR A CA 1
ATOM 646 C C . THR A 1 82 ? -15.456 -0.388 2.655 1.00 95.25 82 THR A C 1
ATOM 648 O O . THR A 1 82 ? -15.442 -0.880 3.782 1.00 95.25 82 THR A O 1
ATOM 651 N N . GLY A 1 83 ? -15.934 0.837 2.416 1.00 95.06 83 GLY A N 1
ATOM 652 C CA . GLY A 1 83 ? -16.363 1.765 3.462 1.00 95.06 83 GLY A CA 1
ATOM 653 C C . GLY A 1 83 ? -15.234 2.173 4.411 1.00 95.06 83 GLY A C 1
ATOM 654 O O . GLY A 1 83 ? -15.506 2.508 5.563 1.00 95.06 83 GLY A O 1
ATOM 655 N N . LEU A 1 84 ? -13.970 2.101 3.972 1.00 95.00 84 LEU A N 1
ATOM 656 C CA . LEU A 1 84 ? -12.795 2.323 4.825 1.00 95.00 84 LEU A CA 1
ATOM 657 C C . LEU A 1 84 ? -12.818 3.688 5.534 1.00 95.00 84 LEU A C 1
ATOM 659 O O . LEU A 1 84 ? -12.413 3.782 6.686 1.00 95.00 84 LEU A O 1
ATOM 663 N N . ASP A 1 85 ? -13.323 4.718 4.864 1.00 93.00 85 ASP A N 1
ATOM 664 C CA . ASP A 1 85 ? -13.446 6.096 5.352 1.00 93.00 85 ASP A CA 1
ATOM 665 C C . ASP A 1 85 ? -14.573 6.303 6.379 1.00 93.00 85 ASP A C 1
ATOM 667 O O . ASP A 1 85 ? -14.611 7.317 7.073 1.00 93.00 85 ASP A O 1
ATOM 671 N N . THR A 1 86 ? -15.505 5.355 6.489 1.00 92.69 86 THR A N 1
ATOM 672 C CA . THR A 1 86 ? -16.694 5.462 7.354 1.00 92.69 86 THR A CA 1
ATOM 673 C C . THR A 1 86 ? -16.816 4.327 8.370 1.00 92.69 86 THR A C 1
ATOM 675 O O . THR A 1 86 ? -17.750 4.318 9.182 1.00 92.69 86 THR A O 1
ATOM 678 N N . GLN A 1 87 ? -15.883 3.373 8.358 1.00 90.50 87 GLN A N 1
ATOM 679 C CA . GLN A 1 87 ? -15.897 2.207 9.233 1.00 90.50 87 GLN A CA 1
ATOM 680 C C . GLN A 1 87 ? -15.691 2.589 10.705 1.00 90.50 87 GLN A C 1
ATOM 682 O O . GLN A 1 87 ? -14.921 3.483 11.038 1.00 90.50 87 GLN A O 1
ATOM 687 N N . LYS A 1 88 ? -16.380 1.884 11.610 1.00 91.25 88 LYS A N 1
ATOM 688 C CA . LYS A 1 88 ? -16.340 2.139 13.065 1.00 91.25 88 LYS A CA 1
ATOM 689 C C . LYS A 1 88 ? -16.087 0.880 13.890 1.00 91.25 88 LYS A C 1
ATOM 691 O O . LYS A 1 88 ? -16.407 0.846 15.076 1.00 91.25 88 LYS A O 1
ATOM 696 N N . THR A 1 89 ? -15.533 -0.160 13.268 1.00 90.69 89 THR A N 1
ATOM 697 C CA . THR A 1 89 ? -15.364 -1.497 13.861 1.00 90.69 89 THR A CA 1
ATOM 698 C C . THR A 1 89 ? -14.687 -1.434 15.230 1.00 90.69 89 THR A C 1
ATOM 700 O O . THR A 1 89 ? -15.178 -2.034 16.183 1.00 90.69 89 THR A O 1
ATOM 703 N N . ASN A 1 90 ? -13.635 -0.618 15.350 1.00 91.50 90 ASN A N 1
ATOM 704 C CA . ASN A 1 90 ? -12.826 -0.481 16.562 1.00 91.50 90 ASN A CA 1
ATOM 705 C C . ASN A 1 90 ? -13.181 0.741 17.429 1.00 91.50 90 ASN A C 1
ATOM 707 O O . ASN A 1 90 ? -12.452 1.054 18.363 1.00 91.50 90 ASN A O 1
ATOM 711 N N . ALA A 1 91 ? -14.309 1.419 17.185 1.00 91.00 91 ALA A N 1
ATOM 712 C CA . ALA A 1 91 ? -14.647 2.682 17.858 1.00 91.00 91 ALA A CA 1
ATOM 713 C C . ALA A 1 91 ? -14.844 2.572 19.386 1.00 91.00 91 ALA A C 1
ATOM 715 O O . ALA A 1 91 ? -14.849 3.582 20.077 1.00 91.00 91 ALA A O 1
ATOM 716 N N . SER A 1 92 ? -15.008 1.358 19.926 1.00 91.44 92 SER A N 1
ATOM 717 C CA . SER A 1 92 ? -15.080 1.107 21.378 1.00 91.44 92 SER A CA 1
ATOM 718 C C . SER A 1 92 ? -13.715 1.076 22.075 1.00 91.44 92 SER A C 1
ATOM 720 O O . SER A 1 92 ? -13.646 0.798 23.275 1.00 91.44 92 SER A O 1
ATOM 722 N N . TYR A 1 93 ? -12.628 1.311 21.340 1.00 91.69 93 TYR A N 1
ATOM 723 C CA . TYR A 1 93 ? -11.268 1.187 21.836 1.00 91.69 93 TYR A CA 1
ATOM 724 C C . TYR A 1 93 ? -10.455 2.439 21.520 1.00 91.69 93 TYR A C 1
ATOM 726 O O . TYR A 1 93 ? -10.454 2.926 20.395 1.00 91.69 93 TYR A O 1
ATOM 734 N N . THR A 1 94 ? -9.694 2.913 22.502 1.00 92.56 94 THR A N 1
ATOM 735 C CA . THR A 1 94 ? -8.610 3.871 22.275 1.00 92.56 94 THR A CA 1
ATOM 736 C C . THR A 1 94 ? -7.316 3.091 22.094 1.00 92.56 94 THR A C 1
ATOM 738 O O . THR A 1 94 ? -6.856 2.414 23.026 1.00 92.56 94 THR A O 1
ATOM 741 N N . ILE A 1 95 ? -6.721 3.178 20.910 1.00 93.44 95 ILE A N 1
ATOM 742 C CA . ILE A 1 95 ? -5.416 2.586 20.626 1.00 93.44 95 ILE A CA 1
ATOM 743 C C . ILE A 1 95 ? -4.336 3.536 21.152 1.00 93.44 95 ILE A C 1
ATOM 745 O O . ILE A 1 95 ? -4.404 4.743 20.976 1.00 93.44 95 ILE A O 1
ATOM 749 N N . MET A 1 96 ? -3.378 3.005 21.910 1.00 93.19 96 MET A N 1
ATOM 750 C CA . MET A 1 96 ? -2.285 3.792 22.498 1.00 93.19 96 MET A CA 1
ATOM 751 C C . MET A 1 96 ? -0.966 3.570 21.768 1.00 93.19 96 MET A C 1
ATOM 753 O O . MET A 1 96 ? -0.103 4.441 21.787 1.00 93.19 96 MET A O 1
ATOM 757 N N . ASN A 1 97 ? -0.761 2.364 21.241 1.00 94.31 97 ASN A N 1
ATOM 758 C CA . ASN A 1 97 ? 0.444 1.985 20.519 1.00 94.31 97 ASN A CA 1
ATOM 759 C C . ASN A 1 97 ? 0.177 0.729 19.689 1.00 94.31 97 ASN A C 1
ATOM 761 O O . ASN A 1 97 ? -0.617 -0.115 20.103 1.00 94.31 97 ASN A O 1
ATOM 765 N N . TYR A 1 98 ? 0.890 0.582 18.582 1.00 96.25 98 TYR A N 1
ATOM 766 C CA . TYR A 1 98 ? 0.978 -0.637 17.787 1.00 96.25 98 TYR A CA 1
ATOM 767 C C . TYR A 1 98 ? 2.314 -0.637 17.035 1.00 96.25 98 TYR A C 1
ATOM 769 O O . TYR A 1 98 ? 2.944 0.411 16.885 1.00 96.25 98 TYR A O 1
ATOM 777 N N . ASP A 1 99 ? 2.758 -1.808 16.594 1.00 96.38 99 ASP A N 1
ATOM 778 C CA . ASP A 1 99 ? 3.884 -1.964 15.673 1.00 96.38 99 ASP A CA 1
ATOM 779 C C . ASP A 1 99 ? 3.341 -2.445 14.326 1.00 96.38 99 ASP A C 1
ATOM 781 O O . ASP A 1 99 ? 2.617 -3.440 14.262 1.00 96.38 99 ASP A O 1
ATOM 785 N N . GLU A 1 100 ? 3.664 -1.722 13.258 1.00 96.81 100 GLU A N 1
ATOM 786 C CA . GLU A 1 100 ? 3.262 -2.060 11.898 1.00 96.81 100 GLU A CA 1
ATOM 787 C C . GLU A 1 100 ? 4.493 -2.308 11.030 1.00 96.81 100 GLU A C 1
ATOM 789 O O . GLU A 1 100 ? 5.391 -1.470 10.904 1.00 96.81 100 GLU A O 1
ATOM 794 N N . ARG A 1 101 ? 4.488 -3.454 10.349 1.00 96.81 101 ARG A N 1
ATOM 795 C CA . ARG A 1 101 ? 5.480 -3.807 9.343 1.00 96.81 101 ARG A CA 1
ATOM 796 C C . ARG A 1 101 ? 4.805 -4.104 8.013 1.00 96.81 101 ARG A C 1
ATOM 798 O O . ARG A 1 101 ? 4.044 -5.060 7.890 1.00 96.81 101 ARG A O 1
ATOM 805 N N . THR A 1 102 ? 5.172 -3.315 7.007 1.00 97.56 102 THR A N 1
ATOM 806 C CA . THR A 1 102 ? 4.703 -3.480 5.628 1.00 97.56 102 THR A CA 1
ATOM 807 C C . THR A 1 102 ? 5.876 -3.759 4.695 1.00 97.56 102 THR A C 1
ATOM 809 O O . THR A 1 102 ? 6.713 -2.887 4.419 1.00 97.56 102 THR A O 1
ATOM 812 N N . ASP A 1 103 ? 5.902 -4.981 4.175 1.00 97.19 103 ASP A N 1
ATOM 813 C CA . ASP A 1 103 ? 6.909 -5.492 3.255 1.00 97.19 103 ASP A CA 1
ATOM 814 C C . ASP A 1 103 ? 6.283 -5.755 1.885 1.00 97.19 103 ASP A C 1
ATOM 816 O O . ASP A 1 103 ? 5.326 -6.510 1.742 1.00 97.19 103 ASP A O 1
ATOM 820 N N . ILE A 1 104 ? 6.831 -5.120 0.851 1.00 96.38 104 ILE A N 1
ATOM 821 C CA . ILE A 1 104 ? 6.350 -5.270 -0.524 1.00 96.38 104 ILE A CA 1
ATOM 822 C C . ILE A 1 104 ? 7.263 -6.254 -1.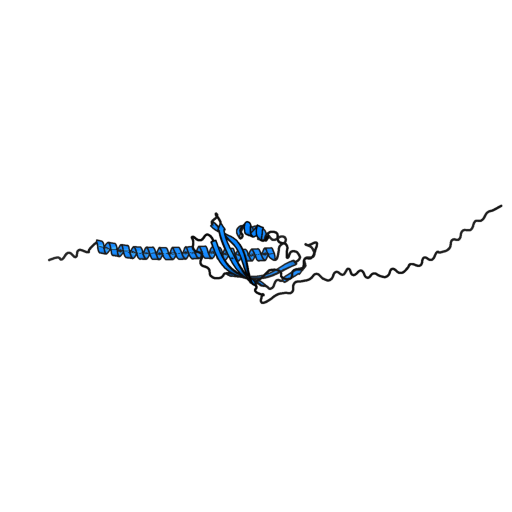246 1.00 96.38 104 ILE A C 1
ATOM 824 O O . ILE A 1 104 ? 8.487 -6.094 -1.249 1.00 96.38 104 ILE A O 1
ATOM 828 N N . SER A 1 105 ? 6.667 -7.262 -1.878 1.00 94.31 105 SER A N 1
ATOM 829 C CA . SER A 1 105 ? 7.396 -8.205 -2.722 1.00 94.31 105 SER A CA 1
ATOM 830 C C . SER A 1 105 ? 7.996 -7.492 -3.930 1.00 94.31 105 SER A C 1
ATOM 832 O O . SER A 1 105 ? 7.384 -6.597 -4.511 1.00 94.31 105 SER A O 1
ATOM 834 N N . PHE A 1 106 ? 9.199 -7.901 -4.337 1.00 88.50 106 PHE A N 1
ATOM 835 C CA . PHE A 1 106 ? 9.864 -7.291 -5.484 1.00 88.50 106 PHE A CA 1
ATOM 836 C C . PHE A 1 106 ? 9.002 -7.414 -6.751 1.00 88.50 106 PHE A C 1
ATOM 838 O O . PHE A 1 106 ? 8.701 -8.513 -7.213 1.00 88.50 106 PHE A O 1
ATOM 845 N N . ALA A 1 107 ? 8.661 -6.268 -7.329 1.00 90.94 107 ALA A N 1
ATOM 846 C CA . ALA A 1 107 ? 7.921 -6.127 -8.571 1.00 90.94 107 ALA A CA 1
ATOM 847 C C . ALA A 1 107 ? 8.558 -5.021 -9.420 1.00 90.94 107 ALA A C 1
ATOM 849 O O . ALA A 1 107 ? 8.970 -3.981 -8.907 1.00 90.94 107 ALA A O 1
ATOM 850 N N . VAL A 1 108 ? 8.645 -5.257 -10.728 1.00 93.00 108 VAL A N 1
ATOM 851 C CA . VAL A 1 108 ? 9.155 -4.282 -11.698 1.00 93.00 108 VAL A CA 1
ATOM 852 C C . VAL A 1 108 ? 7.972 -3.698 -12.446 1.00 93.00 108 VAL A C 1
ATOM 854 O O . VAL A 1 108 ? 7.225 -4.437 -13.085 1.00 93.00 108 VAL A O 1
ATOM 857 N N . ILE A 1 109 ? 7.826 -2.378 -12.386 1.00 94.50 109 ILE A N 1
ATOM 858 C CA . ILE A 1 109 ? 6.712 -1.664 -13.004 1.00 94.50 109 ILE A CA 1
ATOM 859 C C . ILE A 1 109 ? 7.264 -0.779 -14.107 1.00 94.50 109 ILE A C 1
ATOM 861 O O . ILE A 1 109 ? 7.890 0.259 -13.868 1.00 94.50 109 ILE A O 1
ATOM 865 N N . PHE A 1 110 ? 7.032 -1.205 -15.340 1.00 93.19 110 PHE A N 1
ATOM 866 C CA . PHE A 1 110 ? 7.518 -0.509 -16.517 1.00 93.19 110 PHE A CA 1
ATOM 867 C C . PHE A 1 110 ? 6.820 0.842 -16.709 1.00 93.19 110 PHE A C 1
ATOM 869 O O . PHE A 1 110 ? 5.637 0.982 -16.396 1.00 93.19 110 PHE A O 1
ATOM 876 N N . PRO A 1 111 ? 7.511 1.835 -17.294 1.00 89.56 111 PRO A N 1
ATOM 877 C CA . PRO A 1 111 ? 7.007 3.205 -17.374 1.00 89.56 111 PRO A CA 1
ATOM 878 C C . PRO A 1 111 ? 5.744 3.388 -18.237 1.00 89.56 111 PRO A C 1
ATOM 880 O O . PRO A 1 111 ? 5.091 4.421 -18.127 1.00 89.56 111 PRO A O 1
ATOM 883 N N . TRP A 1 112 ? 5.385 2.420 -19.089 1.00 91.12 112 TRP A N 1
ATOM 884 C CA . TRP A 1 112 ? 4.143 2.438 -19.883 1.00 91.12 112 TRP A CA 1
ATOM 885 C C . TRP A 1 112 ? 2.973 1.700 -19.221 1.00 91.12 112 TRP A C 1
ATOM 887 O O . TRP A 1 112 ? 1.876 1.696 -19.779 1.00 91.12 112 TRP A O 1
ATOM 897 N N . GLN A 1 113 ? 3.182 1.037 -18.080 1.00 94.81 113 GLN A N 1
ATOM 898 C CA . GLN A 1 113 ? 2.090 0.380 -17.366 1.00 94.81 113 GLN A CA 1
ATOM 899 C C . GLN A 1 113 ? 1.218 1.418 -16.659 1.00 94.81 113 GLN A C 1
ATOM 901 O O . GLN A 1 113 ? 1.721 2.330 -16.006 1.00 94.81 113 GLN A O 1
ATOM 906 N N . THR A 1 114 ? -0.095 1.236 -16.767 1.00 95.44 114 THR A N 1
ATOM 907 C CA . THR A 1 114 ? -1.114 2.024 -16.054 1.00 95.44 114 THR A CA 1
ATOM 908 C C . THR A 1 114 ? -1.791 1.229 -14.942 1.00 95.44 114 THR A C 1
ATOM 910 O O . THR A 1 114 ? -2.585 1.776 -14.189 1.00 95.44 114 THR A O 1
ATOM 913 N N . SER A 1 115 ? -1.483 -0.061 -14.828 1.00 96.56 115 SER A N 1
ATOM 914 C CA . SER A 1 115 ? -1.923 -0.926 -13.745 1.00 96.56 115 SER A CA 1
ATOM 915 C C . SER A 1 115 ? -0.836 -1.950 -13.437 1.00 96.56 115 SER A C 1
ATOM 917 O O . SER A 1 115 ? -0.088 -2.368 -14.333 1.00 96.56 115 SER A O 1
ATOM 919 N N . ALA A 1 116 ? -0.733 -2.319 -12.167 1.00 96.25 116 ALA A N 1
ATOM 920 C CA . ALA A 1 116 ? 0.161 -3.356 -11.691 1.00 96.25 116 ALA A CA 1
ATOM 921 C C . ALA A 1 116 ? -0.489 -4.132 -10.546 1.00 96.25 116 ALA A C 1
ATOM 923 O O . ALA A 1 116 ? -1.343 -3.623 -9.823 1.00 96.25 116 ALA A O 1
ATOM 924 N N . GLU A 1 117 ? -0.043 -5.368 -10.387 1.00 96.88 117 GLU A N 1
ATOM 925 C CA . GLU A 1 117 ? -0.432 -6.248 -9.299 1.00 96.88 117 GLU A CA 1
ATOM 926 C C . GLU A 1 117 ? 0.818 -6.556 -8.478 1.00 96.88 117 GLU A C 1
ATOM 928 O O . GLU A 1 117 ? 1.847 -6.947 -9.037 1.00 96.88 117 GLU A O 1
ATOM 933 N N . ILE A 1 118 ? 0.742 -6.340 -7.168 1.00 96.88 118 ILE A N 1
ATOM 934 C CA . ILE A 1 118 ? 1.856 -6.546 -6.242 1.00 96.88 118 ILE A CA 1
ATOM 935 C C . ILE A 1 118 ? 1.397 -7.340 -5.023 1.00 96.88 118 ILE A C 1
ATOM 937 O O . ILE A 1 118 ? 0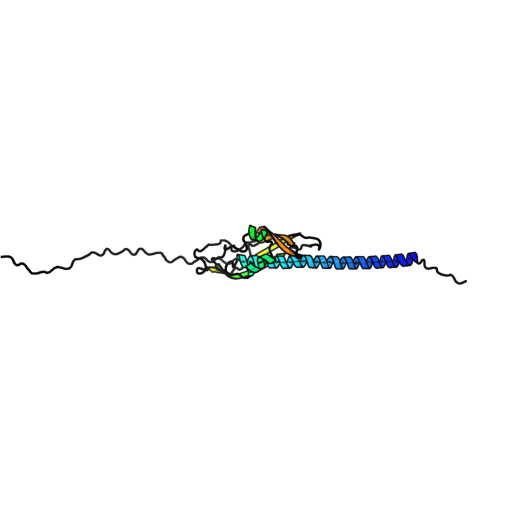.242 -7.270 -4.604 1.00 96.88 118 ILE A O 1
ATOM 941 N N . GLN A 1 119 ? 2.326 -8.099 -4.450 1.00 97.88 119 GLN A N 1
ATOM 942 C CA . GLN A 1 119 ? 2.122 -8.802 -3.190 1.00 97.88 119 GLN A CA 1
ATOM 943 C C . GLN A 1 119 ? 2.684 -7.967 -2.044 1.00 97.88 119 GLN A C 1
ATOM 945 O O . GLN A 1 119 ? 3.837 -7.531 -2.100 1.00 97.88 119 GLN A O 1
ATOM 950 N N . VAL A 1 120 ? 1.883 -7.770 -1.005 1.00 98.31 120 VAL A N 1
ATOM 951 C CA . VAL A 1 120 ? 2.242 -6.979 0.172 1.00 98.31 120 VAL A CA 1
ATOM 952 C C . VAL A 1 120 ? 1.996 -7.810 1.415 1.00 98.31 120 VAL A C 1
ATOM 954 O O . VAL A 1 120 ? 0.883 -8.261 1.643 1.00 98.31 120 VAL A O 1
ATOM 957 N N . THR A 1 121 ? 3.017 -7.995 2.233 1.00 98.25 121 THR A N 1
ATOM 958 C CA . THR A 1 121 ? 2.872 -8.561 3.570 1.00 98.25 121 THR A CA 1
ATOM 959 C C . THR A 1 121 ? 2.699 -7.409 4.548 1.00 98.25 121 THR A C 1
ATOM 961 O O . THR A 1 121 ? 3.585 -6.562 4.659 1.00 98.25 121 THR A O 1
ATOM 964 N N . ASN A 1 122 ? 1.567 -7.363 5.243 1.00 98.12 122 ASN A N 1
ATOM 965 C CA . ASN A 1 122 ? 1.280 -6.369 6.272 1.00 98.12 122 ASN A CA 1
ATOM 966 C C . ASN A 1 122 ? 1.012 -7.084 7.595 1.00 98.12 122 ASN A C 1
ATOM 968 O O . ASN A 1 122 ? 0.104 -7.911 7.690 1.00 98.12 122 ASN A O 1
ATOM 972 N N . ILE A 1 123 ? 1.841 -6.786 8.592 1.00 97.56 123 ILE A N 1
ATOM 973 C CA . ILE A 1 123 ? 1.760 -7.341 9.940 1.00 97.56 123 ILE A CA 1
ATOM 974 C C . ILE A 1 123 ? 1.574 -6.184 10.911 1.00 97.56 123 ILE A C 1
ATOM 976 O O . ILE A 1 123 ? 2.411 -5.284 10.966 1.00 97.56 123 ILE A O 1
ATOM 980 N N . VAL A 1 124 ? 0.498 -6.237 11.687 1.00 96.75 124 VAL A N 1
ATOM 981 C CA . VAL A 1 124 ? 0.193 -5.285 12.754 1.00 96.75 124 VAL A CA 1
ATOM 982 C C . VAL A 1 124 ? 0.150 -6.050 14.069 1.00 96.75 124 VAL A C 1
ATOM 984 O O . VAL A 1 124 ? -0.611 -7.007 14.221 1.00 96.75 124 VAL A O 1
ATOM 987 N N . GLN A 1 125 ? 0.992 -5.655 15.015 1.00 95.19 125 GLN A N 1
ATOM 988 C CA . GLN A 1 125 ? 1.229 -6.395 16.250 1.00 95.19 125 GLN A CA 1
ATOM 989 C C . GLN A 1 125 ? 1.380 -5.465 17.453 1.00 95.19 125 GLN A C 1
ATOM 991 O O . GLN A 1 125 ? 1.372 -4.241 17.314 1.00 95.19 125 GLN A O 1
ATOM 996 N N . ASP A 1 126 ? 1.476 -6.047 18.652 1.00 94.19 126 ASP A N 1
ATOM 997 C CA . ASP A 1 126 ? 1.675 -5.302 19.906 1.00 94.19 126 ASP A CA 1
ATOM 998 C C . ASP A 1 126 ? 0.665 -4.156 20.127 1.00 94.19 126 ASP A C 1
ATOM 1000 O O . ASP A 1 126 ? 0.979 -3.117 20.717 1.00 94.19 126 ASP A O 1
ATOM 1004 N N . ILE A 1 127 ? -0.576 -4.359 19.665 1.00 95.19 127 ILE A N 1
ATOM 1005 C CA . ILE A 1 127 ? -1.650 -3.367 19.756 1.00 95.19 127 ILE A CA 1
ATOM 1006 C C . ILE A 1 127 ? -2.048 -3.200 21.221 1.00 95.19 127 ILE A C 1
ATOM 1008 O O . ILE A 1 127 ? -2.697 -4.055 21.827 1.00 95.19 127 ILE A O 1
ATOM 1012 N N . LYS A 1 128 ? -1.659 -2.072 21.806 1.00 94.44 128 LYS A N 1
ATOM 1013 C CA . LYS A 1 128 ? -1.976 -1.704 23.179 1.00 94.44 128 LYS A CA 1
ATOM 1014 C C . LYS A 1 128 ? -3.184 -0.781 23.168 1.00 94.44 128 LYS A C 1
ATOM 1016 O O . LYS A 1 128 ? -3.087 0.348 22.697 1.00 94.44 128 LYS A O 1
ATOM 1021 N N . SER A 1 129 ? -4.295 -1.225 23.740 1.00 93.00 129 SER A N 1
ATOM 1022 C CA . SER A 1 129 ? -5.551 -0.474 23.731 1.00 93.00 129 SER A CA 1
ATOM 1023 C C . SER A 1 129 ? -6.203 -0.391 25.109 1.00 93.00 129 SER A C 1
ATOM 1025 O O . SER A 1 129 ? -5.792 -1.054 26.068 1.00 93.00 129 SER A O 1
ATOM 1027 N N . LYS A 1 130 ? -7.205 0.478 25.222 1.00 92.06 130 LYS A N 1
ATOM 1028 C CA . LYS A 1 130 ? -8.124 0.584 26.361 1.00 92.06 130 LYS A CA 1
ATOM 1029 C C . LYS A 1 130 ? -9.548 0.645 25.833 1.00 92.06 130 LYS A C 1
ATOM 1031 O O . LYS A 1 130 ? -9.761 1.141 24.734 1.00 92.06 130 LYS A O 1
ATOM 1036 N N . VAL A 1 131 ? -10.506 0.170 26.622 1.00 90.31 131 VAL A N 1
ATOM 1037 C CA . VAL A 1 131 ? -11.921 0.391 26.310 1.00 90.31 131 VAL A CA 1
ATOM 1038 C C . VAL A 1 131 ? -12.229 1.872 26.485 1.00 90.31 131 VAL A C 1
ATOM 1040 O O . VAL A 1 131 ? -11.923 2.445 27.533 1.00 90.31 131 VAL A O 1
ATOM 1043 N N . ASP A 1 132 ? -12.838 2.466 25.468 1.00 83.06 132 ASP A N 1
ATOM 1044 C CA . ASP A 1 132 ? -13.380 3.813 25.524 1.00 83.06 132 ASP A CA 1
ATOM 1045 C C . ASP A 1 132 ? -14.882 3.737 25.808 1.00 83.06 132 ASP A C 1
ATOM 1047 O O . ASP A 1 132 ? -15.694 3.475 24.926 1.00 83.06 132 ASP A O 1
ATOM 1051 N N . THR A 1 133 ? -15.263 3.941 27.067 1.00 71.19 133 THR A N 1
ATOM 1052 C CA . THR A 1 133 ? -16.673 3.993 27.483 1.00 71.19 133 THR A CA 1
ATOM 1053 C C . THR A 1 133 ? -17.285 5.387 27.339 1.00 71.19 133 THR A C 1
ATOM 1055 O O . THR A 1 133 ? -18.446 5.573 27.689 1.00 71.19 133 THR A O 1
ATOM 1058 N N . SER A 1 134 ? -16.511 6.383 26.895 1.00 70.25 134 SER A N 1
ATOM 1059 C CA . SER A 1 134 ? -16.948 7.780 26.791 1.00 70.25 134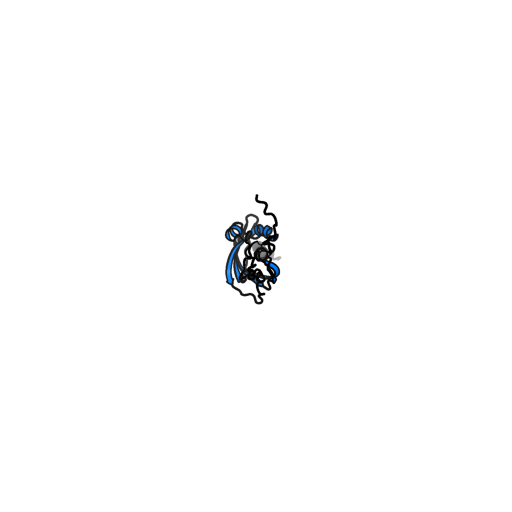 SER A CA 1
ATOM 1060 C C . SER A 1 134 ? -17.420 8.162 25.389 1.00 70.25 134 SER A C 1
ATOM 1062 O O . SER A 1 134 ? -18.338 8.971 25.260 1.00 70.25 134 SER A O 1
ATOM 1064 N N . SER A 1 135 ? -16.847 7.543 24.354 1.00 62.28 135 SER A N 1
ATOM 1065 C CA . SER A 1 135 ? -17.092 7.908 22.951 1.00 62.28 135 SER A CA 1
ATOM 1066 C C . SER A 1 135 ? -18.186 7.082 22.266 1.00 62.28 135 SER A C 1
ATOM 1068 O O . SER A 1 135 ? -18.661 7.451 21.191 1.00 62.28 135 SER A O 1
ATOM 1070 N N . VAL A 1 136 ? -18.623 5.973 22.873 1.00 66.50 136 VAL A N 1
ATOM 1071 C CA . VAL A 1 136 ? -19.642 5.075 22.306 1.00 66.50 136 VAL A CA 1
ATOM 1072 C C . VAL A 1 136 ? -20.767 4.778 23.298 1.00 66.50 136 VAL A C 1
ATOM 1074 O O . VAL A 1 136 ? -20.535 4.427 24.449 1.00 66.50 136 VAL A O 1
ATOM 1077 N N . LEU A 1 137 ? -22.016 4.877 22.826 1.00 70.12 137 LEU A N 1
ATOM 1078 C CA . LEU A 1 137 ? -23.220 4.559 23.615 1.00 70.12 137 LEU A CA 1
ATOM 1079 C C . LEU A 1 137 ? -23.397 3.053 23.852 1.00 70.12 137 LEU A C 1
ATOM 1081 O O . LEU A 1 137 ? -24.139 2.634 24.737 1.00 70.12 137 LEU A O 1
ATOM 1085 N N . THR A 1 138 ? -22.770 2.223 23.021 1.00 77.62 138 THR A N 1
ATOM 1086 C CA . THR A 1 138 ? -22.854 0.766 23.093 1.00 77.62 138 THR A CA 1
ATOM 1087 C C . THR A 1 138 ? -21.480 0.193 22.803 1.00 77.62 138 THR A C 1
ATOM 1089 O O . THR A 1 138 ? -20.896 0.471 21.757 1.00 77.62 138 THR A O 1
ATOM 1092 N N . PHE A 1 139 ? -20.968 -0.595 23.745 1.00 84.44 139 PHE A N 1
ATOM 1093 C CA . PHE A 1 139 ? -19.702 -1.296 23.591 1.00 84.44 139 PHE A CA 1
ATOM 1094 C C . PHE A 1 139 ? -19.834 -2.395 22.530 1.00 84.44 139 PHE A C 1
ATOM 1096 O O . PHE A 1 139 ? -20.705 -3.260 22.634 1.00 84.44 139 PHE A O 1
ATOM 1103 N N . ASN A 1 140 ? -18.958 -2.365 21.528 1.00 86.06 140 ASN A N 1
ATOM 1104 C CA . ASN A 1 140 ? -18.878 -3.366 20.475 1.00 86.06 140 ASN A CA 1
ATOM 1105 C C . ASN A 1 140 ? -17.579 -4.179 20.630 1.00 86.06 140 ASN A C 1
ATOM 1107 O O . ASN A 1 140 ? -16.509 -3.667 20.291 1.00 86.06 140 ASN A O 1
ATOM 1111 N N . PRO A 1 141 ? -17.634 -5.415 21.159 1.00 87.75 141 PRO A N 1
ATOM 1112 C CA . PRO A 1 141 ? -16.445 -6.244 21.295 1.00 87.75 141 PRO A CA 1
ATOM 1113 C C . PRO A 1 141 ? -15.926 -6.693 19.928 1.00 87.75 141 PRO A C 1
ATOM 1115 O O . PRO A 1 141 ? -16.693 -7.168 19.089 1.00 87.75 141 PRO A O 1
ATOM 1118 N N . VAL A 1 142 ? -14.609 -6.633 19.742 1.00 90.94 142 VAL A N 1
ATOM 1119 C CA . VAL A 1 142 ? -13.931 -7.203 18.569 1.00 90.94 142 VAL A CA 1
ATOM 1120 C C . VAL A 1 142 ? -13.118 -8.432 18.966 1.00 90.94 142 VAL A C 1
ATOM 1122 O O . VAL A 1 142 ? -12.608 -8.525 20.082 1.00 90.94 142 VAL A O 1
ATOM 1125 N N . THR A 1 143 ? -13.020 -9.402 18.057 1.00 90.06 143 THR A N 1
ATOM 1126 C CA . THR A 1 143 ? -12.177 -10.601 18.244 1.00 90.06 143 THR A CA 1
ATOM 1127 C C . THR A 1 143 ? -10.750 -10.386 17.745 1.00 90.06 143 THR A C 1
ATOM 1129 O O . THR A 1 143 ? -9.826 -11.042 18.217 1.00 90.06 143 THR A O 1
ATOM 1132 N N . GLU A 1 144 ? -10.574 -9.439 16.827 1.00 91.50 144 GLU A N 1
ATOM 1133 C CA . GLU A 1 144 ? -9.313 -9.003 16.242 1.00 91.50 144 GLU A CA 1
ATOM 1134 C C . GLU A 1 144 ? -9.489 -7.543 15.802 1.00 91.50 144 GLU A C 1
ATOM 1136 O O . GLU A 1 144 ? -10.545 -7.186 15.282 1.00 91.50 144 GLU A O 1
ATOM 1141 N N . PHE A 1 145 ? -8.483 -6.693 16.033 1.00 93.44 145 PHE A N 1
ATOM 1142 C CA . PHE A 1 145 ? -8.545 -5.279 15.641 1.00 93.44 145 PHE A CA 1
ATOM 1143 C C . PHE A 1 145 ? -8.381 -5.084 14.131 1.00 93.44 145 PHE A C 1
ATOM 1145 O O . PHE A 1 145 ? -9.050 -4.247 13.527 1.00 93.44 145 PHE A O 1
ATOM 1152 N N . ILE A 1 146 ? -7.458 -5.830 13.528 1.00 94.81 146 ILE A N 1
ATOM 1153 C CA . ILE A 1 146 ? -7.118 -5.752 12.111 1.00 94.81 146 ILE A CA 1
ATOM 1154 C C . ILE A 1 146 ? -6.451 -7.058 11.681 1.00 94.81 146 ILE A C 1
ATOM 1156 O O . ILE A 1 146 ? -5.681 -7.647 12.437 1.00 94.81 146 ILE A O 1
ATOM 1160 N N . GLU A 1 147 ? -6.737 -7.500 10.461 1.00 95.00 147 GLU A N 1
ATOM 1161 C CA . GLU A 1 147 ? -6.158 -8.721 9.911 1.00 95.00 147 GLU A CA 1
ATOM 1162 C C . GLU A 1 147 ? -4.720 -8.490 9.433 1.00 95.00 147 GLU A C 1
ATOM 1164 O O . GLU A 1 147 ? -4.460 -7.654 8.562 1.00 95.00 147 GLU A O 1
ATOM 1169 N N . SER A 1 148 ? -3.789 -9.281 9.965 1.00 96.06 148 SER A N 1
ATOM 1170 C CA . SER A 1 148 ? -2.413 -9.369 9.466 1.00 96.06 148 SER A CA 1
ATOM 1171 C C . SER A 1 148 ? -2.279 -10.490 8.437 1.00 96.06 148 SER A C 1
ATOM 1173 O O . SER A 1 148 ? -2.865 -11.567 8.586 1.00 96.06 148 SER A O 1
ATOM 1175 N N . GLY A 1 149 ? -1.497 -10.269 7.384 1.00 97.12 149 GLY A N 1
ATOM 1176 C CA . GLY A 1 149 ? -1.339 -11.269 6.337 1.00 97.12 149 GLY A CA 1
ATOM 1177 C C . GLY A 1 149 ? -0.658 -10.793 5.066 1.00 97.12 149 GLY A C 1
ATOM 1178 O O . GLY A 1 149 ? -0.136 -9.681 4.972 1.00 97.12 149 GLY A O 1
ATOM 1179 N N . VAL A 1 150 ? -0.664 -11.679 4.077 1.00 98.06 150 VAL A N 1
ATOM 1180 C CA . VAL A 1 150 ? -0.242 -11.386 2.714 1.00 98.06 150 VAL A CA 1
ATOM 1181 C C . VAL A 1 150 ? -1.463 -10.954 1.920 1.00 98.06 150 VAL A C 1
ATOM 1183 O O . VAL A 1 150 ? -2.483 -11.643 1.874 1.00 98.06 150 VAL A O 1
ATOM 1186 N N . TYR A 1 151 ? -1.330 -9.814 1.267 1.00 98.31 151 TYR A N 1
ATOM 1187 C CA . TYR A 1 151 ? -2.333 -9.184 0.441 1.00 98.31 151 TYR A CA 1
ATOM 1188 C C . TYR A 1 151 ? -1.879 -9.175 -1.009 1.00 98.31 151 TYR A C 1
ATOM 1190 O O . TYR A 1 151 ? -0.719 -8.909 -1.337 1.00 98.31 151 TYR A O 1
ATOM 1198 N N . LYS A 1 152 ? -2.832 -9.426 -1.890 1.00 98.19 152 LYS A N 1
ATOM 1199 C CA . LYS A 1 152 ? -2.734 -9.178 -3.313 1.00 98.19 152 LYS A CA 1
ATOM 1200 C C . LYS A 1 152 ? -3.354 -7.814 -3.594 1.00 98.19 152 LYS A C 1
ATOM 1202 O O . LYS A 1 152 ? -4.530 -7.598 -3.316 1.00 98.19 152 LYS A O 1
ATOM 1207 N N . VAL A 1 153 ? -2.556 -6.888 -4.111 1.00 98.19 153 VAL A N 1
ATOM 1208 C CA . VAL A 1 153 ? -2.946 -5.484 -4.262 1.00 98.19 153 VAL A CA 1
ATOM 1209 C C . VAL A 1 153 ? -2.893 -5.106 -5.729 1.00 98.19 153 VAL A C 1
ATOM 1211 O O . VAL A 1 153 ? -1.849 -5.246 -6.371 1.00 98.19 153 VAL A O 1
ATOM 1214 N N . GLN A 1 154 ? -4.009 -4.612 -6.257 1.00 98.00 154 GLN A N 1
ATOM 1215 C CA . GLN A 1 154 ? -4.034 -3.997 -7.579 1.00 98.00 154 GLN A CA 1
ATOM 1216 C C . GLN A 1 154 ? -3.914 -2.490 -7.431 1.00 98.00 154 GLN A C 1
ATOM 1218 O O . GLN A 1 154 ? -4.694 -1.858 -6.717 1.00 98.00 154 GLN A O 1
ATOM 1223 N N . VAL A 1 155 ? -2.953 -1.916 -8.143 1.00 97.88 155 VAL A N 1
ATOM 1224 C CA . VAL A 1 155 ? -2.756 -0.472 -8.234 1.00 97.88 155 VAL A CA 1
ATOM 1225 C C . VAL A 1 155 ? -3.032 0.002 -9.652 1.00 97.88 155 VAL A C 1
ATOM 1227 O O . VAL A 1 155 ? -2.784 -0.712 -10.631 1.00 97.88 155 VAL A O 1
ATOM 1230 N N . VAL A 1 156 ? -3.541 1.222 -9.765 1.00 97.94 156 VAL A N 1
ATOM 1231 C CA . VAL A 1 156 ? -3.849 1.875 -11.039 1.00 97.94 156 VAL A CA 1
ATOM 1232 C C . VAL A 1 156 ? -3.292 3.287 -11.047 1.00 97.94 156 VAL A C 1
ATOM 1234 O O . VAL A 1 156 ? -3.216 3.949 -10.013 1.00 97.94 156 VAL A O 1
ATOM 1237 N N . LYS A 1 157 ? -2.874 3.740 -12.224 1.00 96.56 157 LYS A N 1
ATOM 1238 C CA . LYS A 1 157 ? -2.382 5.091 -12.453 1.00 96.56 157 LYS A CA 1
ATOM 1239 C C . LYS A 1 157 ? -3.544 5.973 -12.895 1.00 96.56 157 LYS A C 1
ATOM 1241 O O . LYS A 1 157 ? -4.168 5.690 -13.918 1.00 96.56 157 LYS A O 1
ATOM 1246 N N . GLY A 1 158 ? -3.831 7.012 -12.119 1.00 91.88 158 GLY A N 1
ATOM 1247 C CA . GLY A 1 158 ? -4.840 8.017 -12.426 1.00 91.88 158 GLY A CA 1
ATOM 1248 C C . GLY A 1 158 ? -4.445 8.908 -13.604 1.00 91.88 158 GLY A C 1
ATOM 1249 O O . GLY A 1 158 ? -3.308 8.887 -14.084 1.00 91.88 158 GLY A O 1
ATOM 1250 N N . GLU A 1 159 ? -5.394 9.723 -14.062 1.00 89.69 159 GLU A N 1
ATOM 1251 C CA . GLU A 1 159 ? -5.181 10.679 -15.160 1.00 89.69 159 GLU A CA 1
ATOM 1252 C C . GLU A 1 159 ? -4.132 11.749 -14.819 1.00 89.69 159 GLU A C 1
ATOM 1254 O O . GLU A 1 159 ? -3.422 12.237 -15.698 1.00 89.69 159 GLU A O 1
ATOM 1259 N N . ASP A 1 160 ? -3.996 12.074 -13.534 1.00 90.19 160 ASP A N 1
ATOM 1260 C CA . ASP A 1 160 ? -2.985 12.979 -12.982 1.00 90.19 160 ASP A CA 1
ATOM 1261 C C . ASP A 1 160 ? -1.583 12.345 -12.894 1.00 90.19 160 ASP A C 1
ATOM 1263 O O . ASP A 1 160 ? -0.612 13.010 -12.533 1.00 90.19 160 ASP A O 1
ATOM 1267 N N . GLY A 1 161 ? -1.462 11.063 -13.246 1.00 90.06 161 GLY A N 1
ATOM 1268 C CA . GLY A 1 161 ? -0.228 10.295 -13.173 1.00 90.06 161 GLY A CA 1
ATOM 1269 C C . GLY A 1 161 ? 0.095 9.753 -11.780 1.00 90.06 161 GLY A C 1
ATOM 1270 O O . GLY A 1 161 ? 1.132 9.098 -11.643 1.00 90.06 161 GLY A O 1
ATOM 1271 N N . SER A 1 162 ? -0.757 9.981 -10.777 1.00 93.75 162 SER A N 1
ATOM 1272 C CA . SER A 1 162 ? -0.600 9.402 -9.442 1.00 93.75 162 SER A CA 1
ATOM 1273 C C . SER A 1 162 ? -1.009 7.930 -9.442 1.00 93.75 162 SER A C 1
ATOM 1275 O O . SER A 1 162 ? -1.933 7.524 -10.146 1.00 93.75 162 SER A O 1
ATOM 1277 N N . TRP A 1 163 ? -0.304 7.101 -8.679 1.00 97.12 163 TRP A N 1
ATOM 1278 C CA . TRP A 1 163 ? -0.720 5.721 -8.456 1.00 97.12 163 TRP A CA 1
ATOM 1279 C C . TRP A 1 163 ? -1.667 5.664 -7.261 1.00 97.12 163 TRP A C 1
ATOM 1281 O O . TRP A 1 163 ? -1.441 6.357 -6.274 1.00 97.12 163 TRP A O 1
ATOM 1291 N N . LYS A 1 164 ? -2.694 4.819 -7.337 1.00 97.88 164 LYS A N 1
ATOM 1292 C CA . LYS A 1 164 ? -3.648 4.573 -6.250 1.00 97.88 164 LYS A CA 1
ATOM 1293 C C . LYS A 1 164 ? -3.964 3.092 -6.133 1.00 97.88 164 LYS A C 1
ATOM 1295 O O . LYS A 1 164 ? -3.879 2.355 -7.120 1.00 97.88 164 LYS A O 1
ATOM 1300 N N . VAL A 1 165 ? -4.365 2.656 -4.945 1.00 98.31 165 VAL A N 1
ATOM 1301 C CA . VAL A 1 165 ? -4.875 1.303 -4.722 1.00 98.31 165 VAL A CA 1
ATOM 1302 C C . VAL A 1 165 ? -6.299 1.184 -5.262 1.00 98.31 165 VAL A C 1
ATOM 1304 O O . VAL A 1 165 ? -7.198 1.939 -4.888 1.00 98.31 165 VAL A O 1
ATOM 1307 N N . ASN A 1 166 ? -6.493 0.211 -6.144 1.00 98.06 166 ASN A N 1
ATOM 1308 C CA . ASN A 1 166 ? -7.777 -0.124 -6.743 1.00 98.06 166 ASN A CA 1
ATOM 1309 C C . ASN A 1 166 ? -8.465 -1.287 -6.027 1.00 98.06 166 ASN A C 1
ATOM 1311 O O . ASN A 1 166 ? -9.678 -1.283 -5.876 1.00 98.06 166 ASN A O 1
ATOM 1315 N N . SER A 1 167 ? -7.702 -2.291 -5.592 1.00 97.94 167 SER A N 1
ATOM 1316 C CA . SER A 1 167 ? -8.241 -3.403 -4.810 1.00 97.94 167 SER A CA 1
ATOM 1317 C C . SER A 1 167 ? -7.190 -4.029 -3.903 1.00 97.94 167 SER A C 1
ATOM 1319 O O . SER A 1 167 ? -5.986 -3.946 -4.164 1.00 97.94 167 SER A O 1
ATOM 1321 N N . MET A 1 168 ? -7.665 -4.664 -2.833 1.00 97.69 168 MET A N 1
ATOM 1322 C CA . MET A 1 168 ? -6.865 -5.434 -1.886 1.00 97.69 168 MET A CA 1
ATOM 1323 C C . MET A 1 168 ? -7.595 -6.738 -1.574 1.00 97.69 168 MET A C 1
ATOM 1325 O O . MET A 1 168 ? -8.764 -6.719 -1.203 1.00 97.69 168 MET A O 1
ATOM 1329 N N . GLU A 1 169 ? -6.899 -7.860 -1.699 1.00 97.31 169 GLU A N 1
ATOM 1330 C CA . GLU A 1 169 ? -7.427 -9.191 -1.401 1.00 97.31 169 GLU A CA 1
ATOM 1331 C C . GLU A 1 169 ? -6.471 -9.901 -0.441 1.00 97.31 169 GLU A C 1
ATOM 1333 O O . GLU A 1 169 ? -5.286 -10.052 -0.744 1.00 97.31 169 GLU A O 1
ATOM 1338 N N . LEU A 1 170 ? -6.964 -10.326 0.724 1.00 97.31 170 LEU A N 1
ATOM 1339 C CA . LEU A 1 170 ? -6.185 -11.136 1.659 1.00 97.31 170 LEU A CA 1
ATOM 1340 C C . LEU A 1 170 ? -6.039 -12.551 1.085 1.00 97.31 170 LEU A C 1
ATOM 1342 O O . LEU A 1 170 ? -7.022 -13.276 0.951 1.00 97.31 170 LEU A O 1
ATOM 1346 N N . ILE A 1 171 ? -4.811 -12.946 0.760 1.00 97.38 171 ILE A N 1
ATOM 1347 C CA . ILE A 1 171 ? -4.515 -14.267 0.183 1.00 97.38 171 ILE A CA 1
ATOM 1348 C C . ILE A 1 171 ? -4.046 -15.271 1.236 1.00 97.38 171 ILE A C 1
ATOM 1350 O O . ILE A 1 171 ? -4.281 -16.469 1.094 1.00 97.38 171 ILE A O 1
ATOM 1354 N N . GLU A 1 172 ? -3.394 -14.797 2.296 1.00 97.19 172 GLU A N 1
ATOM 1355 C CA . GLU A 1 172 ? -2.892 -15.633 3.382 1.00 97.19 172 GLU A CA 1
ATOM 1356 C C . GLU A 1 172 ? -2.944 -14.851 4.690 1.00 97.19 172 GLU A C 1
ATOM 1358 O O . GLU A 1 172 ? -2.344 -13.784 4.803 1.00 97.19 172 GLU A O 1
ATOM 1363 N N . LYS A 1 173 ? -3.645 -15.382 5.694 1.00 95.69 173 LYS A N 1
ATOM 1364 C CA . LYS A 1 173 ? -3.672 -14.793 7.034 1.00 95.69 173 LYS A CA 1
ATOM 1365 C C . LYS A 1 173 ? -2.420 -15.200 7.804 1.00 95.69 173 LYS A C 1
ATOM 1367 O O . LYS A 1 173 ? -2.106 -16.385 7.883 1.00 95.69 173 LYS A O 1
ATOM 1372 N N . ILE A 1 174 ? -1.748 -14.230 8.415 1.00 95.06 174 ILE A N 1
ATOM 1373 C CA . ILE A 1 174 ? -0.572 -14.452 9.259 1.00 95.06 174 ILE A CA 1
ATOM 1374 C C . ILE A 1 174 ? -0.929 -14.054 10.687 1.00 95.06 174 ILE A C 1
ATOM 1376 O O . ILE A 1 174 ? -1.373 -12.938 10.937 1.00 95.06 174 ILE A O 1
ATOM 1380 N N . THR A 1 175 ? -0.710 -14.960 11.638 1.00 92.44 175 THR A N 1
ATOM 1381 C CA . THR A 1 175 ? -0.805 -14.630 13.063 1.00 92.44 175 THR A CA 1
ATOM 1382 C C . THR A 1 175 ? 0.477 -13.913 13.497 1.00 92.44 175 THR A C 1
ATOM 1384 O O . THR A 1 175 ? 1.554 -14.489 13.321 1.00 92.44 175 THR A O 1
ATOM 1387 N N . PRO A 1 176 ? 0.397 -12.690 14.053 1.00 89.75 176 PRO A N 1
ATOM 1388 C CA . PRO A 1 176 ? 1.573 -11.976 14.538 1.00 89.75 176 PRO A CA 1
ATOM 1389 C C . PRO A 1 176 ? 2.308 -12.731 15.649 1.00 89.75 176 PRO A C 1
ATOM 1391 O O . PRO A 1 176 ? 1.701 -13.492 16.404 1.00 89.75 176 PRO A O 1
ATOM 1394 N N . GLU A 1 177 ? 3.613 -12.489 15.783 1.00 87.56 177 GLU A N 1
ATOM 1395 C CA . GLU A 1 177 ? 4.445 -13.157 16.797 1.00 87.56 177 GLU A CA 1
ATOM 1396 C C . GLU A 1 177 ? 4.065 -12.750 18.230 1.00 87.56 177 GLU A C 1
ATOM 1398 O O . GLU A 1 177 ? 4.199 -13.550 19.159 1.00 87.56 177 GLU A O 1
ATOM 1403 N N . SER A 1 178 ? 3.570 -11.521 18.408 1.00 87.38 178 SER A N 1
ATOM 1404 C CA . SER A 1 178 ? 3.141 -10.969 19.693 1.00 87.38 178 SER A CA 1
ATOM 1405 C C . SER A 1 178 ? 1.750 -10.345 19.583 1.00 87.38 178 SER A C 1
ATOM 1407 O O . SER A 1 178 ? 1.517 -9.423 18.798 1.00 87.38 178 SER A O 1
ATOM 1409 N N . VAL A 1 179 ? 0.813 -10.849 20.391 1.00 86.88 179 VAL A N 1
ATOM 1410 C CA . VAL A 1 179 ? -0.571 -10.368 20.454 1.00 86.88 179 VAL A CA 1
ATOM 1411 C C . VAL A 1 179 ? -0.921 -10.073 21.909 1.00 86.88 179 VAL A C 1
ATOM 1413 O O . VAL A 1 179 ? -0.888 -10.959 22.764 1.00 86.88 179 VAL A O 1
ATOM 1416 N N . LEU A 1 180 ? -1.253 -8.813 22.194 1.00 87.56 180 LEU A N 1
ATOM 1417 C CA . LEU A 1 180 ? -1.748 -8.395 23.503 1.00 87.56 180 LEU A CA 1
ATOM 1418 C C . LEU A 1 180 ? -3.241 -8.740 23.641 1.00 87.56 180 LEU A C 1
ATOM 1420 O O . LEU A 1 180 ? -3.970 -8.725 22.648 1.00 87.56 180 LEU A O 1
ATOM 1424 N N . PRO A 1 181 ? -3.724 -9.047 24.857 1.00 88.31 181 PRO A N 1
ATOM 1425 C CA . PRO A 1 181 ? -5.136 -9.336 25.068 1.00 88.31 181 PRO A CA 1
ATOM 1426 C C . PRO A 1 181 ? -5.999 -8.102 24.780 1.00 88.31 181 PRO A C 1
ATOM 1428 O O . PRO A 1 181 ? -5.681 -6.992 25.211 1.00 88.31 181 PRO A O 1
ATOM 1431 N N . ILE A 1 182 ? -7.124 -8.317 24.097 1.00 89.88 182 ILE A N 1
ATOM 1432 C CA . ILE A 1 182 ? -8.126 -7.278 23.845 1.00 89.88 182 ILE A CA 1
ATOM 1433 C C . ILE A 1 182 ? -8.827 -6.951 25.173 1.00 89.88 182 ILE A C 1
ATOM 1435 O O . ILE A 1 182 ? -9.334 -7.865 25.831 1.00 89.88 182 ILE A O 1
ATOM 1439 N N . PRO A 1 183 ? -8.864 -5.678 25.602 1.00 87.31 183 PRO A N 1
ATOM 1440 C CA . PRO A 1 183 ? -9.475 -5.313 26.869 1.00 87.31 183 PRO A CA 1
ATOM 1441 C C . PRO A 1 183 ? -11.001 -5.461 26.798 1.00 87.31 183 PRO A C 1
ATOM 1443 O O . PRO A 1 183 ? -11.638 -5.096 25.812 1.00 87.31 183 PRO A O 1
ATOM 1446 N N . THR A 1 184 ? -11.603 -5.972 27.867 1.00 85.00 184 THR A N 1
ATOM 1447 C CA . THR A 1 184 ? -13.059 -6.012 28.052 1.00 85.00 184 THR A CA 1
ATOM 1448 C C . THR A 1 184 ? -13.479 -4.979 29.093 1.00 85.00 184 THR A C 1
ATOM 1450 O O . THR A 1 184 ? -12.705 -4.717 30.021 1.00 85.00 184 THR A O 1
ATOM 1453 N N . PRO A 1 185 ? -14.682 -4.387 28.980 1.00 80.88 185 PRO A N 1
ATOM 1454 C CA . PRO A 1 185 ? -15.191 -3.494 30.007 1.00 80.88 185 PRO A CA 1
ATOM 1455 C C . PRO A 1 185 ? -15.256 -4.237 31.350 1.00 80.88 185 PRO A C 1
ATOM 1457 O O . PRO A 1 185 ? -15.478 -5.455 31.368 1.00 80.88 185 PRO A O 1
ATOM 1460 N N . PRO A 1 186 ? -15.041 -3.537 32.477 1.00 73.75 186 PRO A N 1
ATOM 1461 C CA . PRO A 1 186 ? -15.260 -4.132 33.786 1.00 73.75 186 PRO A CA 1
ATOM 1462 C C . PRO A 1 186 ? -16.715 -4.624 33.886 1.00 73.75 186 PRO A C 1
ATOM 1464 O O . PRO A 1 186 ? -17.600 -4.019 33.274 1.00 73.75 186 PRO A O 1
ATOM 1467 N N . PRO A 1 187 ? -16.982 -5.715 34.627 1.00 68.19 187 PRO A N 1
ATOM 1468 C CA . PRO A 1 187 ? -18.351 -6.154 34.866 1.00 68.19 187 PRO A CA 1
ATOM 1469 C C . PRO A 1 187 ? -19.149 -4.988 35.459 1.00 68.19 187 PRO A C 1
ATOM 1471 O O . PRO A 1 187 ? -18.691 -4.355 36.412 1.00 68.19 187 PRO A O 1
ATOM 1474 N N . SER A 1 188 ? -20.306 -4.684 34.861 1.00 59.84 188 SER A N 1
ATOM 1475 C CA . SER A 1 188 ? -21.199 -3.650 35.384 1.00 59.84 188 SER A CA 1
ATOM 1476 C C . SER A 1 188 ? -21.583 -4.025 36.811 1.00 59.84 188 SER A C 1
ATOM 1478 O O . SER A 1 188 ? -22.050 -5.138 37.051 1.00 59.84 188 SER A O 1
ATOM 1480 N N . SER A 1 189 ? -21.369 -3.116 37.759 1.00 48.16 189 SER A N 1
ATOM 1481 C CA . SER A 1 189 ? -21.738 -3.303 39.164 1.00 48.16 189 SER A CA 1
ATOM 1482 C C . SER A 1 189 ? -23.234 -3.105 39.426 1.00 48.16 189 SER A C 1
ATOM 1484 O O . SER A 1 189 ? -23.639 -3.065 40.581 1.00 48.16 189 SER A O 1
ATOM 1486 N N . ASP A 1 190 ? -24.065 -3.041 38.384 1.00 48.88 190 ASP A N 1
ATOM 1487 C CA . ASP A 1 190 ? -25.523 -3.027 38.513 1.00 48.88 190 ASP A CA 1
ATOM 1488 C C . ASP A 1 190 ? -26.063 -4.457 38.696 1.00 48.88 190 ASP A C 1
ATOM 1490 O O . ASP A 1 190 ? -26.931 -4.929 37.963 1.00 48.88 190 ASP A O 1
ATOM 1494 N N . VAL A 1 191 ? -25.532 -5.174 39.688 1.00 41.53 191 VAL A N 1
ATOM 1495 C CA . VAL A 1 191 ? -26.358 -6.119 40.434 1.00 41.53 191 VAL A CA 1
ATOM 1496 C C . VAL A 1 191 ? -26.959 -5.268 41.537 1.00 41.53 191 VAL A C 1
ATOM 1498 O O . VAL A 1 191 ? -26.337 -5.041 42.571 1.00 41.53 191 VAL A O 1
ATOM 1501 N N . TYR A 1 192 ? -28.147 -4.726 41.273 1.00 46.41 192 TYR A N 1
ATOM 1502 C CA . TYR A 1 192 ? -29.044 -4.399 42.366 1.00 46.41 192 TYR A CA 1
ATOM 1503 C C . TYR A 1 192 ? -29.248 -5.716 43.115 1.00 46.41 192 TYR A C 1
ATOM 1505 O O . TYR A 1 192 ? -29.927 -6.615 42.621 1.00 46.41 192 TYR A O 1
ATOM 1513 N N . ASP A 1 193 ? -28.569 -5.862 44.253 1.00 42.75 193 ASP A N 1
ATOM 1514 C CA . ASP A 1 193 ? -29.099 -6.675 45.332 1.00 42.75 193 ASP A CA 1
ATOM 1515 C C . ASP A 1 193 ? -30.525 -6.158 45.527 1.00 42.75 193 ASP A C 1
ATOM 1517 O O . ASP A 1 193 ? -30.731 -5.003 45.911 1.00 42.75 193 ASP A O 1
ATOM 1521 N N . ASP A 1 194 ? -31.509 -6.981 45.167 1.00 47.41 194 ASP A N 1
ATOM 1522 C CA . ASP A 1 194 ? -32.854 -6.859 45.703 1.00 47.41 194 ASP A CA 1
ATOM 1523 C C . ASP A 1 194 ? -32.699 -7.012 47.226 1.00 47.41 194 ASP A C 1
ATOM 1525 O O . ASP A 1 194 ? -32.815 -8.108 47.775 1.00 47.41 194 ASP A O 1
ATOM 1529 N N . GLU A 1 195 ? -32.346 -5.924 47.920 1.00 45.16 195 GLU A N 1
ATOM 1530 C CA . GLU A 1 195 ? -32.544 -5.826 49.356 1.00 45.16 195 GLU A CA 1
ATOM 1531 C C . GLU A 1 195 ? -34.041 -6.039 49.572 1.00 45.16 195 GLU A C 1
ATOM 1533 O O . GLU A 1 195 ? -34.872 -5.211 49.187 1.00 45.16 195 GLU A O 1
ATOM 1538 N N . GLU A 1 196 ? -34.374 -7.203 50.137 1.00 46.97 196 GLU A N 1
ATOM 1539 C CA . GLU A 1 196 ? -35.688 -7.511 50.678 1.00 46.97 196 GLU A CA 1
ATOM 1540 C C . GLU A 1 196 ? -36.186 -6.292 51.455 1.00 46.97 196 GLU A C 1
ATOM 1542 O O . GLU A 1 196 ? -35.666 -5.945 52.516 1.00 46.97 196 GLU A O 1
ATOM 1547 N N . ILE A 1 197 ? -37.198 -5.626 50.904 1.00 43.47 197 ILE A N 1
ATOM 1548 C CA . ILE A 1 197 ? -37.910 -4.550 51.577 1.00 43.47 197 ILE A CA 1
ATOM 1549 C C . ILE A 1 197 ? -38.473 -5.163 52.865 1.00 43.47 197 ILE A C 1
ATOM 1551 O O . ILE A 1 197 ? -39.316 -6.061 52.770 1.00 43.47 197 ILE A O 1
ATOM 1555 N N . PRO A 1 198 ? -38.057 -4.729 54.069 1.00 41.19 198 PRO A N 1
ATOM 1556 C CA . PRO A 1 198 ? -38.680 -5.226 55.279 1.00 41.19 198 PRO A CA 1
ATOM 1557 C C . PRO A 1 198 ? -40.125 -4.725 55.283 1.00 41.19 198 PRO A C 1
ATOM 1559 O O . PRO A 1 198 ? -40.377 -3.520 55.179 1.00 41.19 198 PRO A O 1
ATOM 1562 N N . GLU A 1 199 ? -41.079 -5.655 55.382 1.00 42.34 199 GLU A N 1
ATOM 1563 C CA . GLU A 1 199 ? -42.487 -5.339 55.603 1.00 42.34 199 GLU A CA 1
ATOM 1564 C C . GLU A 1 199 ? -42.590 -4.388 56.800 1.00 42.34 199 GLU A C 1
ATOM 1566 O O . GLU A 1 199 ? -42.388 -4.762 57.955 1.00 42.34 199 GLU A O 1
ATOM 1571 N N . THR A 1 200 ? -42.884 -3.119 56.521 1.00 40.34 200 THR A N 1
ATOM 1572 C CA . THR A 1 200 ? -43.214 -2.150 57.558 1.00 40.34 200 THR A CA 1
ATOM 1573 C C . THR A 1 200 ? -44.587 -2.531 58.096 1.00 40.34 200 THR A C 1
ATOM 1575 O O . THR A 1 200 ? -45.618 -2.172 57.528 1.00 40.34 200 THR A O 1
ATOM 1578 N N . THR A 1 201 ? -44.611 -3.285 59.194 1.00 41.75 201 THR A N 1
ATOM 1579 C CA . THR A 1 201 ? -45.800 -3.447 60.031 1.00 41.75 201 THR A CA 1
ATOM 1580 C C . THR A 1 201 ? -46.220 -2.074 60.546 1.00 41.75 201 THR A C 1
ATOM 1582 O O . THR A 1 201 ? -45.582 -1.503 61.430 1.00 41.75 201 THR A O 1
ATOM 1585 N N . VAL A 1 202 ? -47.293 -1.535 59.971 1.00 42.72 202 VAL A N 1
ATOM 1586 C CA . VAL A 1 202 ? -47.970 -0.330 60.451 1.00 42.72 202 VAL A CA 1
ATOM 1587 C C . VAL A 1 202 ? -48.625 -0.647 61.797 1.00 42.72 202 VAL A C 1
ATOM 1589 O O . VAL A 1 202 ? -49.582 -1.415 61.867 1.00 42.72 202 VAL A O 1
ATOM 1592 N N . SER A 1 203 ? -48.101 -0.048 62.865 1.00 44.22 203 SER A N 1
ATOM 1593 C CA . SER A 1 203 ? -48.734 0.025 64.184 1.00 44.22 203 SER A CA 1
ATOM 1594 C C . SER A 1 203 ? -49.450 1.374 64.305 1.00 44.22 203 SER A C 1
ATOM 1596 O O . SER A 1 203 ? -48.772 2.395 64.190 1.00 44.22 203 SER A O 1
ATOM 1598 N N . PRO A 1 204 ? -50.773 1.440 64.533 1.00 48.25 204 PRO A N 1
ATOM 1599 C CA . PRO A 1 204 ? -51.433 2.705 64.835 1.00 48.25 204 PRO A CA 1
ATOM 1600 C C . PRO A 1 204 ? -51.316 3.046 66.334 1.00 48.25 204 PRO A C 1
ATOM 1602 O O . PRO A 1 204 ? -51.643 2.238 67.202 1.00 48.25 204 PRO A O 1
ATOM 1605 N N . GLU A 1 205 ? -50.819 4.253 66.609 1.00 48.78 205 GLU A N 1
ATOM 1606 C CA . GLU A 1 205 ? -50.797 4.949 67.909 1.00 48.78 205 GLU A CA 1
ATOM 1607 C C . GLU A 1 205 ? -52.202 5.554 68.206 1.00 48.78 205 GLU A C 1
ATOM 1609 O O . GLU A 1 205 ? -52.979 5.725 67.263 1.00 48.78 205 GLU A O 1
ATOM 1614 N N . PRO A 1 206 ? -52.607 5.804 69.474 1.00 47.59 206 PRO A N 1
ATOM 1615 C CA . PRO A 1 206 ? -54.015 5.877 69.856 1.00 47.59 206 PRO A CA 1
ATOM 1616 C C . PRO A 1 206 ? -54.636 7.266 69.651 1.00 47.59 206 PRO A C 1
ATOM 1618 O O . PRO A 1 206 ? -54.016 8.289 69.931 1.00 47.59 206 PRO A O 1
ATOM 1621 N N . GLU A 1 207 ? -55.908 7.288 69.246 1.00 41.78 207 GLU A N 1
ATOM 1622 C CA . GLU A 1 207 ? -56.764 8.473 69.332 1.00 41.78 207 GLU A CA 1
ATOM 1623 C C . GLU A 1 207 ? -57.390 8.563 70.731 1.00 41.78 207 GLU A C 1
ATOM 1625 O O . GLU A 1 207 ? -58.186 7.714 71.135 1.00 41.78 207 GLU A O 1
ATOM 1630 N N . ASP A 1 208 ? -57.025 9.615 71.461 1.00 41.72 208 ASP A N 1
ATOM 1631 C CA . ASP A 1 208 ? -57.767 10.126 72.610 1.00 41.72 208 ASP A CA 1
ATOM 1632 C C . ASP A 1 208 ? -58.526 11.380 72.156 1.00 41.72 208 ASP A C 1
ATOM 1634 O O . ASP A 1 208 ? -57.926 12.423 71.888 1.00 41.72 208 ASP A O 1
ATOM 1638 N N . THR A 1 209 ? -59.851 11.277 72.050 1.00 42.12 209 THR A N 1
ATOM 1639 C CA . THR A 1 209 ? -60.739 12.442 71.998 1.00 42.12 209 THR A CA 1
ATOM 1640 C C . THR A 1 209 ? -61.923 12.237 72.933 1.00 42.12 209 THR A C 1
ATOM 1642 O O . THR A 1 209 ? -62.925 11.605 72.601 1.00 42.12 209 THR A O 1
ATOM 1645 N N . SER A 1 210 ? -61.783 12.832 74.114 1.00 40.34 210 SER A N 1
ATOM 1646 C CA . SER A 1 210 ? -62.854 13.323 74.979 1.00 40.34 210 SER A CA 1
ATOM 1647 C C . SER A 1 210 ? -63.863 14.191 74.213 1.00 40.34 210 SER A C 1
ATOM 1649 O O . SER A 1 210 ? -63.464 15.157 73.565 1.00 40.34 210 SER A O 1
ATOM 1651 N N . GLY A 1 211 ? -65.164 13.947 74.410 1.00 37.22 211 GLY A N 1
ATOM 1652 C CA . GLY A 1 211 ? -66.212 14.930 74.106 1.00 37.22 211 GLY A CA 1
ATOM 1653 C C . GLY A 1 211 ? -67.560 14.328 73.715 1.00 37.22 211 GLY A C 1
ATOM 1654 O O . GLY A 1 211 ? -67.926 14.380 72.549 1.00 37.22 211 GLY A O 1
ATOM 1655 N N . GLY A 1 212 ? -68.297 13.771 74.681 1.00 36.84 212 GLY A N 1
ATOM 1656 C CA . GLY A 1 212 ? -69.710 13.418 74.521 1.00 36.84 212 GLY A CA 1
ATOM 1657 C C . GLY A 1 212 ? -70.588 14.337 75.370 1.00 36.84 212 GLY A C 1
ATOM 1658 O O . GLY A 1 212 ? -70.646 14.170 76.587 1.00 36.84 212 GLY A O 1
ATOM 1659 N N . GLU A 1 213 ? -71.235 15.303 74.721 1.00 41.00 213 GLU A N 1
ATOM 1660 C CA . GLU A 1 213 ? -72.470 15.953 75.172 1.00 41.00 213 GLU A CA 1
ATOM 1661 C C . GLU A 1 213 ? -73.643 15.176 74.563 1.00 41.00 213 GLU A C 1
ATOM 1663 O O . GLU A 1 213 ? -73.673 15.053 73.344 1.00 41.00 213 GLU A O 1
ATOM 1668 N N . GLU A 1 214 ? -74.603 14.706 75.365 1.00 43.94 214 GLU A N 1
ATOM 1669 C CA . GLU A 1 214 ? -76.011 14.572 74.950 1.00 43.94 214 GLU A CA 1
ATOM 1670 C C . GLU A 1 214 ? -76.930 14.817 76.163 1.00 43.94 214 GLU A C 1
ATOM 1672 O O . GLU A 1 214 ? -76.719 14.259 77.246 1.00 43.94 214 GLU A O 1
ATOM 1677 N N . GLU A 1 215 ? -77.911 15.705 75.952 1.00 39.31 215 GLU A N 1
ATOM 1678 C CA . GLU A 1 215 ? -79.201 15.780 76.659 1.00 39.31 215 GLU A CA 1
ATOM 1679 C C . GLU A 1 215 ? -80.118 14.614 76.261 1.00 39.31 215 GLU A C 1
ATOM 1681 O O . GLU A 1 215 ? -80.065 14.196 75.081 1.00 39.31 215 GLU A O 1
#

pLDDT: mean 84.55, std 18.54, range [36.84, 98.31]

Secondary structure (DSSP, 8-state):
--------HHHHHHHHHHHHHHHHHHHHHHHHHHHHHHHHHHHHHHHHHHHHHHHHHHH--SS-GGGGGHHHHB-HHHHHHH-TTT--TTTTEEEEEEEEEEEEPP----TT-SEEEEEEEEEEEEEEEEE-SSS-SS----S-SS--EEEEEEEEE-TTS-EEEEEEEEEEE---S--PPPP-PPPP--------------PPPP---------

Organism: NCBI:txid2763656

Radius of gyration: 37.25 Å; chains: 1; bounding box: 136×32×132 Å

Foldseek 3Di:
DDDPPPDPVVVVVVVVVVVVVVVVVVVVVVVQVVLQVVLQVLVVVLVVLQLVLLLQCLQAVPPDPSLVCQVQAAPPQACVVVVSSPDCQNVQKDWDDKDKDKDWDDDTDGNPDFKDKTKIFIDIAPTDIDGDPPRDPDHRDDPDSDFGAIKIWMWGQDPVRHIHTHDIDGPGTDDDPHHDDDDDDDPPPPPPPPPPDPPPPDDDDDDDDDDDDDD

Sequence (215 aa):
MKKKIAVDSKKFFSYILGKLLVVAVSIGLVIFAMFTALNSMDVFVMTKDAFAKRTSVILEPMDNDDTEMLDKLFTEDFLKETGLDTQKTNASYTIMNYDERTDISFAVIFPWQTSAEIQVTNIVQDIKSKVDTSSVLTFNPVTEFIESGVYKVQVVKGEDGSWKVNSMELIEKITPESVLPIPTPPPSSDVYDDEEIPETTVSPEPEDTSGGEEE